Protein AF-A0A1D6QJU4-F1 (afdb_monomer_lite)

Organism: Zea mays (NCBI:txid4577)

InterPro domains:
  IPR016574 Nicalin [PTHR31826] (1-221)

Foldseek 3Di:
DEFQDDCPPPVNVLLQVLLCVLCVVVVHDDDYDYDHDDLPDPDDLFPQVVCVNVVHGDDDDDPDPDRDDDCHVPQDPPPALVVDDLVVVLSVCQSVVQSVCCVVVVCPPPPDRPQDCPDPNHDDSVVSVVVSVVVRVQRDDPLRDDPPDVVVVVVQVVVVVVDPDRDDDDDDPPPPDDDDNPPDDDDDDDDPDDVVVVVVVCVVVVVVVVVVVVVVVVVVVVVVVD

Sequence (226 aa):
MHVSKPPENPYIKQIFEEFSDVSKEMGVSVGIKHKKINVSNPRVAWEHEQFSRFRVTALTLSEMSTPPEFLESTGGLHDTRESTDVESVIRTVRLVSESLARHIYGLRGRNIDVFAENSSLAINPRYVRSWLDLLSRTPRVAPFLQKNDPFIAALKKELSEHTSDVHVQSDALEGMFTFYDTTKATLNVYQVASVTFDLLFLLVLGSYLIVLFCFLVISTRVWTIS

Structure (mmCIF, N/CA/C/O backbone):
data_AF-A0A1D6QJU4-F1
#
_entry.id   AF-A0A1D6QJU4-F1
#
loop_
_atom_site.group_PDB
_atom_site.id
_atom_site.type_symbol
_atom_site.label_atom_id
_atom_site.label_alt_id
_atom_site.label_comp_id
_atom_site.label_asym_id
_atom_site.label_entity_id
_atom_site.label_seq_id
_atom_site.pdbx_PDB_ins_code
_atom_site.Cartn_x
_atom_site.Cartn_y
_atom_site.Cartn_z
_atom_site.occupancy
_atom_site.B_iso_or_equiv
_atom_site.auth_seq_id
_atom_site.auth_comp_id
_atom_site.auth_asym_id
_atom_site.auth_atom_id
_atom_site.pdbx_PDB_model_num
ATOM 1 N N . MET A 1 1 ? -0.474 3.036 15.285 1.00 90.62 1 MET A N 1
ATOM 2 C CA . MET A 1 1 ? -1.470 4.040 14.848 1.00 90.62 1 MET A CA 1
ATOM 3 C C . MET A 1 1 ? -0.887 5.429 15.017 1.00 90.62 1 MET A C 1
ATOM 5 O O . MET A 1 1 ? -0.365 5.732 16.085 1.00 90.62 1 MET A O 1
ATOM 9 N N . HIS A 1 2 ? -0.967 6.256 13.981 1.00 91.88 2 HIS A N 1
ATOM 10 C CA . HIS A 1 2 ? -0.486 7.637 13.972 1.00 91.88 2 HIS A CA 1
ATOM 11 C C . HIS A 1 2 ? -1.668 8.599 13.982 1.00 91.88 2 HIS A C 1
ATOM 13 O O . HIS A 1 2 ? -2.627 8.401 13.234 1.00 91.88 2 HIS A O 1
ATOM 19 N N . VAL A 1 3 ? -1.603 9.615 14.844 1.00 92.06 3 VAL A N 1
ATOM 20 C CA . VAL A 1 3 ? -2.660 10.620 15.001 1.00 92.06 3 VAL A CA 1
ATOM 21 C C . VAL A 1 3 ? -2.088 12.032 15.089 1.00 92.06 3 VAL A C 1
ATOM 23 O O . VAL A 1 3 ? -1.062 12.273 15.729 1.00 92.06 3 VAL A O 1
ATOM 26 N N . SER A 1 4 ? -2.795 12.978 14.468 1.00 87.94 4 SER A N 1
ATOM 27 C CA . SER A 1 4 ? -2.440 14.404 14.481 1.00 87.94 4 SER A CA 1
ATOM 28 C C . SER A 1 4 ? -3.111 15.190 15.607 1.00 87.94 4 SER A C 1
ATOM 30 O O . SER A 1 4 ? -2.556 16.164 16.112 1.00 87.94 4 SER A O 1
ATOM 32 N N . LYS A 1 5 ? -4.338 14.797 15.970 1.00 85.25 5 LYS A N 1
ATOM 33 C CA . LYS A 1 5 ? -5.083 15.370 17.096 1.00 85.25 5 LYS A CA 1
ATOM 34 C C . LYS A 1 5 ? -4.679 14.660 18.391 1.00 85.25 5 LYS A C 1
ATOM 36 O O . LYS A 1 5 ? -4.308 13.485 18.332 1.00 85.25 5 LYS A O 1
ATOM 41 N N . PRO A 1 6 ? -4.778 15.338 19.548 1.00 82.88 6 PRO A N 1
ATOM 42 C CA . PRO A 1 6 ? -4.434 14.726 20.820 1.00 82.88 6 PRO A CA 1
ATOM 43 C C . PRO A 1 6 ? -5.250 13.443 21.048 1.00 82.88 6 PRO A C 1
ATOM 45 O O . PRO A 1 6 ? -6.440 13.400 20.710 1.00 82.88 6 PRO A O 1
ATOM 48 N N . PRO A 1 7 ? -4.634 12.410 21.648 1.00 74.38 7 PRO A N 1
ATOM 49 C CA . PRO A 1 7 ? -5.278 11.121 21.905 1.00 74.38 7 PRO A CA 1
ATOM 50 C C . PRO A 1 7 ? -6.410 11.206 22.943 1.00 74.38 7 PRO A C 1
ATOM 52 O O . PRO A 1 7 ? -7.121 10.232 23.157 1.00 74.38 7 PRO A O 1
ATOM 55 N N . GLU A 1 8 ? -6.607 12.371 23.566 1.00 78.38 8 GLU A N 1
ATOM 56 C CA . GLU A 1 8 ? -7.731 12.674 24.459 1.00 78.38 8 GLU A CA 1
ATOM 57 C C . GLU A 1 8 ? -9.074 12.772 23.727 1.00 78.38 8 GLU A C 1
ATOM 59 O O . GLU A 1 8 ? -10.128 12.751 24.360 1.00 78.38 8 GLU A O 1
ATOM 64 N N . ASN A 1 9 ? -9.059 12.872 22.393 1.00 86.88 9 ASN A N 1
ATOM 65 C CA . ASN A 1 9 ? -10.288 12.863 21.620 1.00 86.88 9 ASN A CA 1
ATOM 66 C C . ASN A 1 9 ? -11.045 11.534 21.849 1.00 86.88 9 ASN A C 1
ATOM 68 O O . ASN A 1 9 ? -10.469 10.469 21.603 1.00 86.88 9 ASN A O 1
ATOM 72 N N . PRO A 1 10 ? -12.329 11.575 22.258 1.00 87.88 10 PRO A N 1
ATOM 73 C CA . PRO A 1 10 ? -13.081 10.376 22.623 1.00 87.88 10 PRO A CA 1
ATOM 74 C C . PRO A 1 10 ? -13.169 9.361 21.478 1.00 87.88 10 PRO A C 1
ATOM 76 O O . PRO A 1 10 ? -13.055 8.165 21.724 1.00 87.88 10 PRO A O 1
ATOM 79 N N . TYR A 1 11 ? -13.278 9.826 20.229 1.00 86.88 11 TYR A N 1
ATOM 80 C CA . TYR A 1 11 ? -13.356 8.951 19.057 1.00 86.88 11 TYR A CA 1
ATOM 81 C C . TYR A 1 11 ? -12.041 8.204 18.806 1.00 86.88 11 TYR A C 1
ATOM 83 O O . TYR A 1 11 ? -12.044 7.008 18.536 1.00 86.88 11 TYR A O 1
ATOM 91 N N . ILE A 1 12 ? -10.901 8.893 18.936 1.00 89.00 12 ILE A N 1
ATOM 92 C CA . ILE A 1 12 ? -9.577 8.274 18.763 1.00 89.00 12 ILE A CA 1
ATOM 93 C C . ILE A 1 12 ? -9.331 7.261 19.876 1.00 89.00 12 ILE A C 1
ATOM 95 O O . ILE A 1 12 ? -8.855 6.159 19.612 1.00 89.00 12 ILE A O 1
ATOM 99 N N . LYS A 1 13 ? -9.666 7.637 21.113 1.00 90.06 13 LYS A N 1
ATOM 100 C CA . LYS A 1 13 ? -9.513 6.773 22.278 1.00 90.06 13 LYS A CA 1
ATOM 101 C C . LYS A 1 13 ? -10.347 5.503 22.140 1.00 90.06 13 LYS A C 1
ATOM 103 O O . LYS A 1 13 ? -9.817 4.424 22.368 1.00 90.06 13 LYS A O 1
ATOM 108 N N . GLN A 1 14 ? -11.602 5.629 21.709 1.00 89.00 14 GLN A N 1
ATOM 109 C CA . GLN A 1 14 ? -12.476 4.482 21.484 1.00 89.00 14 GLN A CA 1
ATOM 110 C C . GLN A 1 14 ? -11.880 3.506 20.462 1.00 89.00 14 GLN A C 1
ATOM 112 O O . GLN A 1 14 ? -11.722 2.330 20.775 1.00 89.00 14 GLN A O 1
ATOM 117 N N . ILE A 1 15 ? -11.498 3.998 19.278 1.00 90.25 15 ILE A N 1
ATOM 118 C CA . ILE A 1 15 ? -10.925 3.142 18.229 1.00 90.25 15 ILE A CA 1
ATOM 119 C C . ILE A 1 15 ? -9.619 2.507 18.723 1.00 90.25 15 ILE A C 1
ATOM 121 O O . ILE A 1 15 ? -9.392 1.318 18.530 1.00 90.25 15 ILE A O 1
ATOM 125 N N . PHE A 1 16 ? -8.752 3.270 19.392 1.00 91.12 16 PHE A N 1
ATOM 126 C CA . PHE A 1 16 ? -7.488 2.740 19.900 1.00 91.12 16 PHE A CA 1
ATOM 127 C C . PHE A 1 16 ? -7.683 1.642 20.954 1.00 91.12 16 PHE A C 1
ATOM 129 O O . PHE A 1 16 ? -6.976 0.639 20.914 1.00 91.12 16 PHE A O 1
ATOM 136 N N . GLU A 1 17 ? -8.626 1.814 21.881 1.00 89.69 17 GLU A N 1
ATOM 137 C CA . GLU A 1 17 ? -8.950 0.805 22.895 1.00 89.69 17 GLU A CA 1
ATOM 138 C C . GLU A 1 17 ? -9.436 -0.494 22.242 1.00 89.69 17 GLU A C 1
ATOM 140 O O . GLU A 1 17 ? -8.910 -1.560 22.545 1.00 89.69 17 GLU A O 1
ATOM 145 N N . GLU A 1 18 ? -10.354 -0.402 21.279 1.00 88.81 18 GLU A N 1
ATOM 146 C CA . GLU A 1 18 ? -10.883 -1.567 20.560 1.00 88.81 18 GLU A CA 1
ATOM 147 C C . GLU A 1 18 ? -9.793 -2.295 19.758 1.00 88.81 18 GLU A C 1
ATOM 149 O O . GLU A 1 18 ? -9.691 -3.520 19.818 1.00 88.81 18 GLU A O 1
ATOM 154 N N . PHE A 1 19 ? -8.922 -1.552 19.068 1.00 91.31 19 PHE A N 1
ATOM 155 C CA . PHE A 1 19 ? -7.759 -2.130 18.391 1.00 91.31 19 PHE A CA 1
ATOM 156 C C . PHE A 1 19 ? -6.780 -2.773 19.380 1.00 91.31 19 PHE A C 1
ATOM 158 O O . PHE A 1 19 ? -6.231 -3.831 19.086 1.00 91.31 19 PHE A O 1
ATOM 165 N N . SER A 1 20 ? -6.549 -2.150 20.539 1.00 91.38 20 SER A N 1
ATOM 166 C CA . SER A 1 20 ? -5.636 -2.661 21.566 1.00 91.38 20 SER A CA 1
ATOM 167 C C . SER A 1 20 ? -6.151 -3.943 22.215 1.00 91.38 20 SER A C 1
ATOM 169 O O . SER A 1 20 ? -5.353 -4.820 22.538 1.00 91.38 20 SER A O 1
ATOM 171 N N . ASP A 1 21 ? -7.461 -4.075 22.404 1.00 89.88 21 ASP A N 1
ATOM 172 C CA . ASP A 1 21 ? -8.054 -5.274 22.992 1.00 89.88 21 ASP A CA 1
ATOM 173 C C . ASP A 1 21 ? -7.939 -6.468 22.035 1.00 89.88 21 ASP A C 1
ATOM 175 O O . ASP A 1 21 ? -7.392 -7.503 22.420 1.00 89.88 21 ASP A O 1
ATOM 179 N N . VAL A 1 22 ? -8.300 -6.287 20.756 1.00 90.12 22 VAL A N 1
ATOM 180 C CA . VAL A 1 22 ? -8.092 -7.314 19.714 1.00 90.12 22 VAL A CA 1
ATOM 181 C C . VAL A 1 22 ? -6.608 -7.652 19.576 1.00 90.12 22 VAL A C 1
ATOM 183 O O . VAL A 1 22 ? -6.228 -8.817 19.456 1.00 90.12 22 VAL A O 1
ATOM 186 N N . SER A 1 23 ? -5.730 -6.645 19.615 1.00 90.62 23 SER A N 1
ATOM 187 C CA . SER A 1 23 ? -4.300 -6.890 19.461 1.00 90.62 23 SER A CA 1
ATOM 188 C C . SER A 1 23 ? -3.745 -7.732 20.610 1.00 90.62 23 SER A C 1
ATOM 190 O O . SER A 1 23 ? -2.959 -8.641 20.355 1.00 90.62 23 SER A O 1
ATOM 192 N N . LYS A 1 24 ? -4.173 -7.493 21.857 1.00 90.69 24 LYS A N 1
ATOM 193 C CA . LYS A 1 24 ? -3.768 -8.302 23.021 1.00 90.69 24 LYS A CA 1
ATOM 194 C C . LYS A 1 24 ? -4.207 -9.755 22.882 1.00 90.69 24 LYS A C 1
ATOM 196 O O . LYS A 1 24 ? -3.393 -10.640 23.129 1.00 90.69 24 LYS A O 1
ATOM 201 N N . GLU A 1 25 ? -5.444 -9.999 22.456 1.00 87.75 25 GLU A N 1
ATOM 202 C CA . GLU A 1 25 ? -5.965 -11.353 22.216 1.00 87.75 25 GLU A CA 1
ATOM 203 C C . GLU A 1 25 ? -5.159 -12.085 21.135 1.00 87.75 25 GLU A C 1
ATOM 205 O O . GLU A 1 25 ? -4.823 -13.258 21.279 1.00 87.75 25 GLU A O 1
ATOM 210 N N . MET A 1 26 ? -4.763 -11.368 20.082 1.00 87.81 26 MET A N 1
ATOM 211 C CA . MET A 1 26 ? -3.942 -11.902 18.995 1.00 87.81 26 MET A CA 1
ATOM 212 C C . MET A 1 26 ? -2.434 -11.934 19.300 1.00 87.81 26 MET A C 1
ATOM 214 O O . MET A 1 26 ? -1.649 -12.339 18.435 1.00 87.81 26 MET A O 1
ATOM 218 N N . GLY A 1 27 ? -1.990 -11.463 20.470 1.00 87.69 27 GLY A N 1
ATOM 219 C CA . GLY A 1 27 ? -0.570 -11.354 20.823 1.00 87.69 27 GLY A CA 1
ATOM 220 C C . GLY A 1 27 ? 0.226 -10.371 19.949 1.00 87.69 27 GLY A C 1
ATOM 221 O O . GLY A 1 27 ? 1.398 -10.610 19.658 1.00 87.69 27 GLY A O 1
ATOM 222 N N . VAL A 1 28 ? -0.410 -9.298 19.473 1.00 87.19 28 VAL A N 1
ATOM 223 C CA . VAL A 1 28 ? 0.194 -8.191 18.711 1.00 87.19 28 VAL A CA 1
ATOM 224 C C . VAL A 1 28 ? 0.197 -6.925 19.568 1.00 87.19 28 VAL A C 1
ATOM 226 O O . VAL A 1 28 ? -0.794 -6.587 20.217 1.00 87.19 28 VAL A O 1
ATOM 229 N N . SER A 1 29 ? 1.297 -6.174 19.556 1.00 86.38 29 SER A N 1
ATOM 230 C CA . SER A 1 29 ? 1.360 -4.865 20.204 1.00 86.38 29 SER A CA 1
ATOM 231 C C . SER A 1 29 ? 0.924 -3.761 19.238 1.00 86.38 29 SER A C 1
ATOM 233 O O . SER A 1 29 ? 1.531 -3.542 18.192 1.00 86.38 29 SER A O 1
ATOM 235 N N . VAL A 1 30 ? -0.131 -3.027 19.597 1.00 87.81 30 VAL A N 1
ATOM 236 C CA . VAL A 1 30 ? -0.559 -1.824 18.870 1.00 87.81 30 VAL A CA 1
ATOM 237 C C . VAL A 1 30 ? -0.305 -0.603 19.746 1.00 87.81 30 VAL A C 1
ATOM 239 O O . VAL A 1 30 ? -0.852 -0.474 20.838 1.00 87.81 30 VAL A O 1
ATOM 242 N N . GLY A 1 31 ? 0.551 0.299 19.263 1.00 88.88 31 GLY A N 1
ATOM 243 C CA . GLY A 1 31 ? 0.858 1.568 19.920 1.00 88.88 31 GLY A CA 1
ATOM 244 C C . GLY A 1 31 ? 0.191 2.759 19.236 1.00 88.88 31 GLY A C 1
ATOM 245 O O . GLY A 1 31 ? -0.048 2.748 18.022 1.00 88.88 31 GLY A O 1
ATOM 246 N N . ILE A 1 32 ? -0.056 3.816 20.009 1.00 90.25 32 ILE A N 1
ATOM 247 C CA . ILE A 1 32 ? -0.484 5.119 19.499 1.00 90.25 32 ILE A CA 1
ATOM 248 C C . ILE A 1 32 ? 0.686 6.102 19.527 1.00 90.25 32 ILE A C 1
ATOM 250 O O . ILE A 1 32 ? 1.353 6.274 20.546 1.00 90.25 32 ILE A O 1
ATOM 254 N N . LYS A 1 33 ? 0.946 6.746 18.390 1.00 90.56 33 LYS A N 1
ATOM 255 C CA . LYS A 1 33 ? 1.928 7.819 18.254 1.00 90.56 33 LYS A CA 1
ATOM 256 C C . LYS A 1 33 ? 1.207 9.095 17.861 1.00 90.56 33 LYS A C 1
ATOM 258 O O . LYS A 1 33 ? 0.551 9.161 16.824 1.00 90.56 33 LYS A O 1
ATOM 263 N N . HIS A 1 34 ? 1.330 10.105 18.711 1.00 89.31 34 HIS A N 1
ATOM 264 C CA . HIS A 1 34 ? 0.794 11.431 18.453 1.00 89.31 34 HIS A CA 1
ATOM 265 C C . HIS A 1 34 ? 1.900 12.344 17.927 1.00 89.31 34 HIS A C 1
ATOM 267 O O . HIS A 1 34 ? 2.956 12.470 18.549 1.00 89.31 34 HIS A O 1
ATOM 273 N N . LYS A 1 35 ? 1.640 13.007 16.799 1.00 86.88 35 LYS A N 1
ATOM 274 C CA . LYS A 1 35 ? 2.534 14.010 16.223 1.00 86.88 35 LYS A CA 1
ATOM 275 C C . LYS A 1 35 ? 1.722 15.219 15.786 1.00 86.88 35 LYS A C 1
ATOM 277 O O . LYS A 1 35 ? 0.854 15.113 14.929 1.00 86.88 35 LYS A O 1
ATOM 282 N N . LYS A 1 36 ? 2.053 16.393 16.323 1.00 85.25 36 LYS A N 1
ATOM 283 C CA . LYS A 1 36 ? 1.446 17.648 15.874 1.00 85.25 36 LYS A CA 1
ATOM 284 C C . LYS A 1 36 ? 1.881 17.949 14.437 1.00 85.25 36 LYS A C 1
ATOM 286 O O . LYS A 1 36 ? 3.077 17.965 14.143 1.00 85.25 36 LYS A O 1
ATOM 291 N N . ILE A 1 37 ? 0.915 18.216 13.562 1.00 85.00 37 ILE A N 1
ATOM 292 C CA . ILE A 1 37 ? 1.190 18.566 12.165 1.00 85.00 37 ILE A CA 1
ATOM 293 C C . ILE A 1 37 ? 1.672 20.005 12.030 1.00 85.00 37 ILE A C 1
ATOM 295 O O . ILE A 1 37 ? 1.205 20.907 12.731 1.00 85.00 37 ILE A O 1
ATOM 299 N N . ASN A 1 38 ? 2.581 20.222 11.083 1.00 84.62 38 ASN A N 1
ATOM 300 C CA . ASN A 1 38 ? 2.944 21.557 10.641 1.00 84.62 38 ASN A CA 1
ATOM 301 C C . ASN A 1 38 ? 2.125 21.917 9.396 1.00 84.62 38 ASN A C 1
ATOM 303 O O . ASN A 1 38 ? 2.410 21.430 8.305 1.00 84.62 38 ASN A O 1
ATOM 307 N N . VAL A 1 39 ? 1.112 22.768 9.564 1.00 80.94 39 VAL A N 1
ATOM 308 C CA . VAL A 1 39 ? 0.186 23.154 8.485 1.00 80.94 39 VAL A CA 1
ATOM 309 C C . VAL A 1 39 ? 0.888 23.953 7.380 1.00 80.94 39 VAL A C 1
ATOM 311 O O . VAL A 1 39 ? 0.441 23.915 6.240 1.00 80.94 39 VAL A O 1
ATOM 314 N N . SER A 1 40 ? 1.994 24.642 7.685 1.00 82.00 40 SER A N 1
ATOM 315 C CA . SER A 1 40 ? 2.735 25.418 6.683 1.00 82.00 40 SER A CA 1
ATOM 316 C C . SER A 1 40 ? 3.618 24.565 5.776 1.00 82.00 40 SER A C 1
ATOM 318 O O . SER A 1 40 ? 4.009 25.025 4.707 1.00 82.00 40 SER A O 1
ATOM 320 N N . ASN A 1 41 ? 3.942 23.332 6.177 1.00 82.25 41 ASN A N 1
ATOM 321 C CA . ASN A 1 41 ? 4.701 22.431 5.325 1.00 82.25 41 ASN A CA 1
ATOM 322 C C . ASN A 1 41 ? 3.754 21.847 4.269 1.00 82.25 41 ASN A C 1
ATOM 324 O O . ASN A 1 41 ? 2.802 21.180 4.669 1.00 82.25 41 ASN A O 1
ATOM 328 N N . PRO A 1 42 ? 3.987 22.049 2.958 1.00 80.19 42 PRO A N 1
ATOM 329 C CA . PRO A 1 42 ? 3.137 21.481 1.915 1.00 80.19 42 PRO A CA 1
ATOM 330 C C . PRO A 1 42 ? 3.183 19.950 1.896 1.00 80.19 42 PRO A C 1
ATOM 332 O O . PRO A 1 42 ? 2.164 19.315 1.611 1.00 80.19 42 PRO A O 1
ATOM 335 N N . ARG A 1 43 ? 4.315 19.347 2.280 1.00 82.00 43 ARG A N 1
ATOM 336 C CA . ARG A 1 43 ? 4.494 17.896 2.292 1.00 82.00 43 ARG A CA 1
ATOM 337 C C . ARG A 1 43 ? 3.618 17.238 3.351 1.00 82.00 43 ARG A C 1
ATOM 339 O O . ARG A 1 43 ? 3.627 17.636 4.514 1.00 82.00 43 ARG A O 1
ATOM 346 N N . VAL A 1 44 ? 2.936 16.179 2.933 1.00 82.81 44 VAL A N 1
ATOM 347 C CA . VAL A 1 44 ? 2.217 15.266 3.813 1.00 82.81 44 VAL A CA 1
ATOM 348 C C . VAL A 1 44 ? 2.957 13.942 3.862 1.00 82.81 44 VAL A C 1
ATOM 350 O O . VAL A 1 44 ? 3.204 13.341 2.821 1.00 82.81 44 VAL A O 1
ATOM 353 N N . ALA A 1 45 ? 3.358 13.526 5.063 1.00 83.56 45 ALA A N 1
ATOM 354 C CA . ALA A 1 45 ? 4.053 12.254 5.257 1.00 83.56 45 ALA A CA 1
ATOM 355 C C . ALA A 1 45 ? 3.092 11.114 5.612 1.00 83.56 45 ALA A C 1
ATOM 357 O O . ALA A 1 45 ? 3.384 9.961 5.319 1.00 83.56 45 ALA A O 1
ATOM 358 N N . TRP A 1 46 ? 1.954 11.442 6.228 1.00 88.94 46 TRP A N 1
ATOM 359 C CA . TRP A 1 46 ? 0.895 10.490 6.546 1.00 88.94 46 TRP A CA 1
ATOM 360 C C . TRP A 1 46 ? -0.449 10.983 6.028 1.00 88.94 46 TRP A C 1
ATOM 362 O O . TRP A 1 46 ? -0.806 12.142 6.208 1.00 88.94 46 TRP A O 1
ATOM 372 N N . GLU A 1 47 ? -1.251 10.089 5.475 1.00 87.81 47 GLU A N 1
ATOM 373 C CA . GLU A 1 47 ? -2.520 10.392 4.808 1.00 87.81 47 GLU A CA 1
ATOM 374 C C . GLU A 1 47 ? -3.500 11.127 5.737 1.00 87.81 47 GLU A C 1
ATOM 376 O O . GLU A 1 47 ? -4.171 12.076 5.328 1.00 87.81 47 GLU A O 1
ATOM 381 N N . HIS A 1 48 ? -3.531 10.764 7.026 1.00 90.25 48 HIS A N 1
ATOM 382 C CA . HIS A 1 48 ? -4.376 11.426 8.023 1.00 90.25 48 HIS A CA 1
ATOM 383 C C . HIS A 1 48 ? -4.037 12.913 8.257 1.00 90.25 48 HIS A C 1
ATOM 385 O O . HIS A 1 48 ? -4.877 13.661 8.773 1.00 90.25 48 HIS A O 1
ATOM 391 N N . GLU A 1 49 ? -2.834 13.373 7.889 1.00 89.50 49 GLU A N 1
ATOM 392 C CA . GLU A 1 49 ? -2.445 14.783 8.013 1.00 89.50 49 GLU A CA 1
ATOM 393 C C . GLU A 1 49 ? -3.246 15.660 7.036 1.00 89.50 49 GLU A C 1
ATOM 395 O O . GLU A 1 49 ? -3.614 16.776 7.411 1.00 89.50 49 GLU A O 1
ATOM 400 N N . GLN A 1 50 ? -3.606 15.157 5.840 1.00 88.38 50 GLN A N 1
ATOM 401 C CA . GLN A 1 50 ? -4.461 15.898 4.897 1.00 88.38 50 GLN A CA 1
ATOM 402 C C . GLN A 1 50 ? -5.825 16.198 5.517 1.00 88.38 50 GLN A C 1
ATOM 404 O O . GLN A 1 50 ? -6.254 17.349 5.577 1.00 88.38 50 GLN A O 1
ATOM 409 N N . PHE A 1 51 ? -6.479 15.176 6.066 1.00 89.19 51 PHE A N 1
ATOM 410 C CA . PHE A 1 51 ? -7.766 15.328 6.744 1.00 89.19 51 PHE A CA 1
ATOM 411 C C . PHE A 1 51 ? -7.671 16.268 7.950 1.00 89.19 51 PHE A C 1
ATOM 413 O O . PHE A 1 51 ? -8.560 17.087 8.194 1.00 89.19 51 PHE A O 1
ATOM 420 N N . SER A 1 52 ? -6.549 16.222 8.665 1.00 88.19 52 SER A N 1
ATOM 421 C CA . SER A 1 52 ? -6.307 17.090 9.816 1.00 88.19 52 SER A CA 1
ATOM 422 C C . SER A 1 52 ? -6.173 18.571 9.431 1.00 88.19 52 SER A C 1
ATOM 424 O O . SER A 1 52 ? -6.613 19.426 10.205 1.00 88.19 52 SER A O 1
ATOM 426 N N . ARG A 1 53 ? -5.664 18.901 8.231 1.00 87.88 53 ARG A N 1
ATOM 427 C CA . ARG A 1 53 ? -5.673 20.281 7.691 1.00 87.88 53 ARG A CA 1
ATOM 428 C C . ARG A 1 53 ? -7.096 20.806 7.493 1.00 87.88 53 ARG A C 1
ATOM 430 O O . ARG A 1 53 ? -7.373 21.958 7.821 1.00 87.88 53 ARG A O 1
ATOM 437 N N . PHE A 1 54 ? -8.016 19.940 7.073 1.00 87.88 54 PHE A N 1
ATOM 438 C CA . PHE A 1 54 ? -9.451 20.236 6.966 1.00 87.88 54 PHE A CA 1
ATOM 439 C C . PHE A 1 54 ? -10.208 20.105 8.297 1.00 87.88 54 PHE A C 1
ATOM 441 O O . PHE A 1 54 ? -11.435 20.087 8.322 1.00 87.88 54 PHE A O 1
ATOM 448 N N . ARG A 1 55 ? -9.490 20.028 9.428 1.00 87.19 55 ARG A N 1
ATOM 449 C CA . ARG A 1 55 ? -10.043 19.865 10.786 1.00 87.19 55 ARG A CA 1
ATOM 450 C C . ARG A 1 55 ? -10.850 18.575 10.985 1.00 87.19 55 ARG A C 1
ATOM 452 O O . ARG A 1 55 ? -11.492 18.421 12.027 1.00 87.19 55 ARG A O 1
ATOM 459 N N . VAL A 1 56 ? -10.746 17.612 10.075 1.00 90.19 56 VAL A N 1
ATOM 460 C CA . VAL A 1 56 ? -11.345 16.280 10.203 1.00 90.19 56 VAL A CA 1
ATOM 461 C C . VAL A 1 56 ? -10.494 15.437 11.156 1.00 90.19 56 VAL A C 1
ATOM 463 O O . VAL A 1 56 ? -9.272 15.565 11.216 1.00 90.19 56 VAL A O 1
ATOM 466 N N . THR A 1 57 ? -11.140 14.628 11.995 1.00 89.50 57 THR A N 1
ATOM 467 C CA . THR A 1 57 ? -10.437 13.685 12.875 1.00 89.50 57 THR A CA 1
ATOM 468 C C . THR A 1 57 ? -10.098 12.440 12.068 1.00 89.50 57 THR A C 1
ATOM 470 O O . THR A 1 57 ? -11.002 11.781 11.569 1.00 89.50 57 THR A O 1
ATOM 473 N N . ALA A 1 58 ? -8.812 12.130 11.938 1.00 90.75 58 ALA A N 1
ATOM 474 C CA . ALA A 1 58 ? -8.331 10.997 11.158 1.00 90.75 58 ALA A CA 1
ATOM 475 C C . ALA A 1 58 ? -7.149 10.314 11.856 1.00 90.75 58 ALA A C 1
ATOM 477 O O . ALA A 1 58 ? -6.486 10.904 12.716 1.00 90.75 58 ALA A O 1
ATOM 478 N N . LEU A 1 59 ? -6.894 9.071 11.458 1.00 92.44 59 LEU A N 1
ATOM 479 C CA . LEU A 1 59 ? -5.798 8.236 11.936 1.00 92.44 59 LEU A CA 1
ATOM 480 C C . LEU A 1 59 ? -5.191 7.470 10.758 1.00 92.44 59 LEU A C 1
ATOM 482 O O . LEU A 1 59 ? -5.908 7.128 9.821 1.00 92.44 59 LEU A O 1
ATOM 486 N N . THR A 1 60 ? -3.893 7.174 10.824 1.00 92.69 60 THR A N 1
ATOM 487 C CA . THR A 1 60 ? -3.235 6.238 9.898 1.00 92.69 60 THR A CA 1
ATOM 488 C C . THR A 1 60 ? -2.789 5.000 10.672 1.00 92.69 60 THR A C 1
ATOM 490 O O . THR A 1 60 ? -2.130 5.103 11.714 1.00 92.69 60 THR A O 1
ATOM 493 N N . LEU A 1 61 ? -3.114 3.812 10.164 1.00 92.38 61 LEU A N 1
ATOM 494 C CA . LEU A 1 61 ? -2.520 2.563 10.631 1.00 92.38 61 LEU A CA 1
ATOM 495 C C . LEU A 1 61 ? -1.284 2.263 9.780 1.00 92.38 61 LEU A C 1
ATOM 497 O O . LEU A 1 61 ? -1.371 2.206 8.561 1.00 92.38 61 LEU A O 1
ATOM 501 N N . SER A 1 62 ? -0.132 2.107 10.423 1.00 91.69 62 SER A N 1
ATOM 502 C CA . SER A 1 62 ? 1.122 1.779 9.749 1.00 91.69 62 SER A CA 1
ATOM 503 C C . SER A 1 62 ? 2.026 0.995 10.691 1.00 91.69 62 SER A C 1
ATOM 505 O O . SER A 1 62 ? 1.972 1.195 11.910 1.00 91.69 62 SER A O 1
ATOM 507 N N . GLU A 1 63 ? 2.848 0.129 10.106 1.00 88.75 63 GLU A N 1
ATOM 508 C CA . GLU A 1 63 ? 3.949 -0.574 10.765 1.00 88.75 63 GLU A CA 1
ATOM 509 C C . GLU A 1 63 ? 5.131 0.366 11.050 1.00 88.75 63 GLU A C 1
ATOM 511 O O . GLU A 1 63 ? 5.812 0.241 12.069 1.00 88.75 63 GLU A O 1
ATOM 516 N N . MET A 1 64 ? 5.348 1.363 10.187 1.00 88.25 64 MET A N 1
ATOM 517 C CA . MET A 1 64 ? 6.488 2.262 10.303 1.00 88.25 64 MET A CA 1
ATOM 518 C C . MET A 1 64 ? 6.366 3.150 11.539 1.00 88.25 64 MET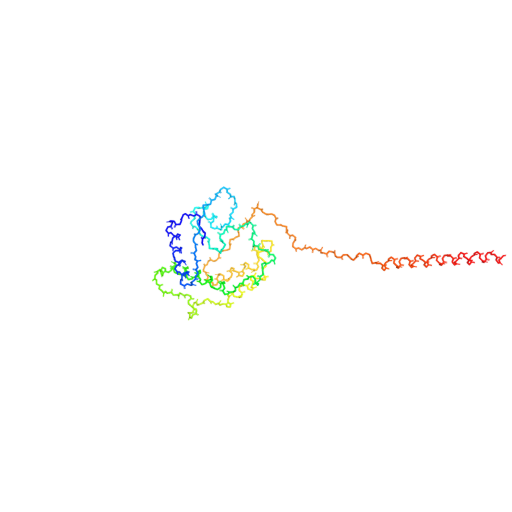 A C 1
ATOM 520 O O . MET A 1 64 ? 5.339 3.775 11.826 1.00 88.25 64 MET A O 1
ATOM 524 N N . SER A 1 65 ? 7.466 3.217 12.284 1.00 86.31 65 SER A N 1
ATOM 525 C CA . SER A 1 65 ? 7.519 3.932 13.552 1.00 86.31 65 SER A CA 1
ATOM 526 C C . SER A 1 65 ? 7.674 5.449 13.358 1.00 86.31 65 SER A C 1
ATOM 528 O O . SER A 1 65 ? 7.204 6.225 14.196 1.00 86.31 65 SER A O 1
ATOM 530 N N . THR A 1 66 ? 8.314 5.854 12.266 1.00 87.56 66 THR A N 1
ATOM 531 C CA . THR A 1 66 ? 8.600 7.232 11.865 1.00 87.56 66 THR A CA 1
ATOM 532 C C . THR A 1 66 ? 7.965 7.513 10.506 1.00 87.56 66 THR A C 1
ATOM 534 O O . THR A 1 66 ? 7.754 6.575 9.741 1.00 87.56 66 THR A O 1
ATOM 537 N N . PRO A 1 67 ? 7.626 8.779 10.205 1.00 86.12 67 PRO A N 1
ATOM 538 C CA . PRO A 1 67 ? 7.170 9.147 8.869 1.00 86.12 67 PRO A CA 1
ATOM 539 C C . PRO A 1 67 ? 8.251 8.803 7.833 1.00 86.12 67 PRO A C 1
ATOM 541 O O . PRO A 1 67 ? 9.396 9.208 8.054 1.00 86.12 67 PRO A O 1
ATOM 544 N N . PRO A 1 68 ? 7.908 8.111 6.734 1.00 84.94 68 PRO A N 1
ATOM 545 C CA . PRO A 1 68 ? 8.863 7.825 5.673 1.00 84.94 68 PRO A CA 1
ATOM 546 C C . PRO A 1 68 ? 9.324 9.107 4.966 1.00 84.94 68 PRO A C 1
ATOM 548 O O . PRO A 1 68 ? 8.601 10.116 4.874 1.00 84.94 68 PRO A O 1
ATOM 551 N N . GLU A 1 69 ? 10.547 9.073 4.446 1.00 82.94 69 GLU A N 1
ATOM 552 C CA . GLU A 1 69 ? 11.048 10.026 3.476 1.00 82.94 69 GLU A CA 1
ATOM 553 C C . GLU A 1 69 ? 10.222 9.961 2.168 1.00 82.94 69 GLU A C 1
ATOM 555 O O . GLU A 1 69 ? 9.414 9.059 1.949 1.00 82.94 69 GLU A O 1
ATOM 560 N N . PHE A 1 70 ? 10.310 10.991 1.323 1.00 76.88 70 PHE A N 1
ATOM 561 C CA . PHE A 1 70 ? 9.467 11.085 0.140 1.00 76.88 70 PHE A CA 1
ATOM 562 C C . PHE A 1 70 ? 9.836 9.965 -0.840 1.00 76.88 70 PHE A C 1
ATOM 564 O O . PHE A 1 70 ? 10.977 9.901 -1.286 1.00 76.88 70 PHE A O 1
ATOM 571 N N . LEU A 1 71 ? 8.866 9.103 -1.157 1.00 74.00 71 LEU A N 1
ATOM 572 C CA . LEU A 1 71 ? 9.046 7.858 -1.915 1.00 74.00 71 LEU A CA 1
ATOM 573 C C . LEU A 1 71 ? 10.005 6.838 -1.272 1.00 74.00 71 LEU A C 1
ATOM 575 O O . LEU A 1 71 ? 10.473 5.916 -1.945 1.00 74.00 71 LEU A O 1
ATOM 579 N N . GLU A 1 72 ? 10.286 6.965 0.028 1.00 74.62 72 GLU A N 1
ATOM 580 C CA . GLU A 1 72 ? 11.074 5.971 0.754 1.00 74.62 72 GLU A CA 1
ATOM 581 C C . GLU A 1 72 ? 10.341 4.627 0.724 1.00 74.62 72 GLU A C 1
ATOM 583 O O . GLU A 1 72 ? 9.192 4.516 1.146 1.00 74.62 72 GLU A O 1
ATOM 588 N N . SER A 1 73 ? 11.015 3.601 0.203 1.00 71.50 73 SER A N 1
ATOM 589 C CA . SER A 1 73 ? 10.490 2.234 0.083 1.00 71.50 73 SER A CA 1
ATOM 590 C C . SER A 1 73 ? 9.252 2.064 -0.815 1.00 71.50 73 SER A C 1
ATOM 592 O O . SER A 1 73 ? 8.637 1.001 -0.798 1.00 71.50 73 SER A O 1
ATOM 594 N N . THR A 1 74 ? 8.888 3.051 -1.643 1.00 73.06 74 THR A N 1
ATOM 595 C CA . THR A 1 74 ? 7.760 2.926 -2.586 1.00 73.06 74 THR A CA 1
ATOM 596 C C . THR A 1 74 ? 8.239 2.782 -4.026 1.00 73.06 74 THR A C 1
ATOM 598 O O . THR A 1 74 ? 8.968 3.641 -4.520 1.00 73.06 74 THR A O 1
ATOM 601 N N . GLY A 1 75 ? 7.791 1.737 -4.729 1.00 71.88 75 GLY A N 1
ATOM 602 C CA . GLY A 1 75 ? 8.055 1.571 -6.166 1.00 71.88 75 GLY A CA 1
ATOM 603 C C . GLY A 1 75 ? 9.519 1.289 -6.518 1.00 71.88 75 GLY A C 1
ATOM 604 O O . GLY A 1 75 ? 9.934 1.537 -7.650 1.00 71.88 75 GLY A O 1
ATOM 605 N N . GLY A 1 76 ? 10.308 0.807 -5.554 1.00 75.31 76 GLY A N 1
ATOM 606 C CA . GLY A 1 76 ? 11.689 0.399 -5.783 1.00 75.31 76 GLY A CA 1
ATOM 607 C C . GLY A 1 76 ? 11.776 -0.895 -6.594 1.00 75.31 76 GLY A C 1
ATOM 608 O O . GLY A 1 76 ? 10.892 -1.741 -6.535 1.00 75.31 76 GLY A O 1
ATOM 609 N N . LEU A 1 77 ? 12.889 -1.096 -7.300 1.00 78.75 77 LEU A N 1
ATOM 610 C CA . LEU A 1 77 ? 13.168 -2.335 -8.049 1.00 78.75 77 LEU A CA 1
ATOM 611 C C . LEU A 1 77 ? 13.215 -3.589 -7.153 1.00 78.75 77 LEU A C 1
ATOM 613 O O . LEU A 1 77 ? 13.069 -4.705 -7.641 1.00 78.75 77 LEU A O 1
ATOM 617 N N . HIS A 1 78 ? 13.425 -3.398 -5.849 1.00 79.38 78 HIS A N 1
ATOM 618 C CA . HIS A 1 78 ? 13.454 -4.455 -4.838 1.00 79.38 78 HIS A CA 1
ATOM 619 C C . HIS A 1 78 ? 12.074 -4.776 -4.236 1.00 79.38 78 HIS A C 1
ATOM 621 O O . HIS A 1 78 ? 11.982 -5.671 -3.400 1.00 79.38 78 HIS A O 1
ATOM 627 N N . ASP A 1 79 ? 11.010 -4.076 -4.646 1.00 80.69 79 ASP A N 1
ATOM 628 C CA . ASP A 1 79 ? 9.626 -4.360 -4.243 1.00 80.69 79 ASP A CA 1
ATOM 629 C C . ASP A 1 79 ? 9.115 -5.603 -4.992 1.00 80.69 79 ASP A C 1
ATOM 631 O O . ASP A 1 79 ? 8.451 -5.518 -6.026 1.00 80.69 79 ASP A O 1
ATOM 635 N N . THR A 1 80 ? 9.520 -6.781 -4.514 1.00 84.75 80 THR A N 1
ATOM 636 C CA . THR A 1 80 ? 9.182 -8.078 -5.113 1.00 84.75 80 THR A CA 1
ATOM 637 C C . THR A 1 80 ? 8.238 -8.874 -4.221 1.00 84.75 80 THR A C 1
ATOM 639 O O . THR A 1 80 ? 8.189 -8.699 -3.003 1.00 84.75 80 THR A O 1
ATOM 642 N N . ARG A 1 81 ? 7.519 -9.833 -4.817 1.00 86.56 81 ARG A N 1
ATOM 643 C CA . ARG A 1 81 ? 6.595 -10.740 -4.114 1.00 86.56 81 ARG A CA 1
ATOM 644 C C . ARG A 1 81 ? 7.229 -11.483 -2.931 1.00 86.56 81 ARG A C 1
ATOM 646 O O . ARG A 1 81 ? 6.519 -11.835 -1.991 1.00 86.56 81 ARG A O 1
ATOM 653 N N . GLU A 1 82 ? 8.532 -11.733 -2.992 1.00 85.69 82 GLU A N 1
ATOM 654 C CA . GLU A 1 82 ? 9.301 -12.478 -1.989 1.00 85.69 82 GLU A CA 1
ATOM 655 C C . GLU A 1 82 ? 9.531 -11.679 -0.702 1.00 85.69 82 GLU A C 1
ATOM 657 O O . GLU A 1 82 ? 9.732 -12.266 0.356 1.00 85.69 82 GLU A O 1
ATOM 662 N N . SER A 1 83 ? 9.447 -10.348 -0.772 1.00 84.62 83 SER A N 1
ATOM 663 C CA . SER A 1 83 ? 9.589 -9.468 0.394 1.00 84.62 83 SER A CA 1
ATOM 664 C C . SER A 1 83 ? 8.395 -9.527 1.355 1.00 84.62 83 SER A C 1
ATOM 666 O O . SER A 1 83 ? 8.504 -9.089 2.497 1.00 84.62 83 SER A O 1
ATOM 668 N N . THR A 1 84 ? 7.249 -10.055 0.907 1.00 86.38 84 THR A N 1
ATOM 669 C CA . THR A 1 84 ? 5.993 -10.047 1.668 1.00 86.38 84 THR A CA 1
ATOM 670 C C . THR A 1 84 ? 5.595 -11.454 2.103 1.00 86.38 84 THR A C 1
ATOM 672 O O . THR A 1 84 ? 5.307 -12.323 1.272 1.00 86.38 84 THR A O 1
ATOM 675 N N . ASP A 1 85 ? 5.496 -11.658 3.417 1.00 92.44 85 ASP A N 1
ATOM 676 C CA . ASP A 1 85 ? 4.933 -12.879 3.991 1.00 92.44 85 ASP A CA 1
ATOM 677 C C . ASP A 1 85 ? 3.398 -12.849 3.977 1.00 92.44 85 ASP A C 1
ATOM 679 O O . ASP A 1 85 ? 2.760 -11.920 4.471 1.00 92.44 85 ASP A O 1
ATOM 683 N N . VAL A 1 86 ? 2.792 -13.908 3.448 1.00 93.25 86 VAL A N 1
ATOM 684 C CA . VAL A 1 86 ? 1.335 -14.015 3.308 1.00 93.25 86 VAL A CA 1
ATOM 685 C C . VAL A 1 86 ? 0.654 -14.141 4.666 1.00 93.25 86 VAL A C 1
ATOM 687 O O . VAL A 1 86 ? -0.402 -13.545 4.877 1.00 93.25 86 VAL A O 1
ATOM 690 N N . GLU A 1 87 ? 1.241 -14.902 5.587 1.00 93.19 87 GLU A N 1
ATOM 691 C CA . GLU A 1 87 ? 0.629 -15.156 6.892 1.00 93.19 87 GLU A CA 1
ATOM 692 C C . GLU A 1 87 ? 0.604 -13.873 7.738 1.00 93.19 87 GLU A C 1
ATOM 694 O O . GLU A 1 87 ? -0.398 -13.576 8.395 1.00 93.19 87 GLU A O 1
ATOM 699 N N . SER A 1 88 ? 1.640 -13.034 7.628 1.00 92.81 88 SER A N 1
ATOM 700 C CA . SER A 1 88 ? 1.662 -11.692 8.224 1.00 92.81 88 SER A CA 1
ATOM 701 C C . SER A 1 88 ? 0.533 -10.782 7.704 1.00 92.81 88 SER A C 1
ATOM 703 O O . SER A 1 88 ? -0.128 -10.093 8.492 1.00 92.81 88 SER A O 1
ATOM 705 N N . VAL A 1 89 ? 0.239 -10.828 6.397 1.00 93.69 89 VAL A N 1
ATOM 706 C CA . VAL A 1 89 ? -0.855 -10.060 5.782 1.00 93.69 89 VAL A CA 1
ATOM 707 C C . VAL A 1 89 ? -2.203 -10.587 6.261 1.00 93.69 89 VAL A C 1
ATOM 709 O O . VAL A 1 89 ? -3.043 -9.793 6.677 1.00 93.69 89 VAL A O 1
ATOM 712 N N . ILE A 1 90 ? -2.409 -11.908 6.282 1.00 93.81 90 ILE A N 1
ATOM 713 C CA . ILE A 1 90 ? -3.651 -12.522 6.786 1.00 93.81 90 ILE A CA 1
ATOM 714 C C . ILE A 1 90 ? -3.890 -12.133 8.249 1.00 93.81 90 ILE A C 1
ATOM 716 O O . ILE A 1 90 ? -4.994 -11.715 8.605 1.00 93.81 90 ILE A O 1
ATOM 720 N N . ARG A 1 91 ? -2.851 -12.193 9.091 1.00 92.38 91 ARG A N 1
ATOM 721 C CA . ARG A 1 91 ? -2.925 -11.768 10.496 1.00 92.38 91 ARG A CA 1
ATOM 722 C C . ARG A 1 91 ? -3.300 -10.291 10.621 1.00 92.38 91 ARG A C 1
ATOM 724 O O . ARG A 1 91 ? -4.108 -9.938 11.476 1.00 92.38 91 ARG A O 1
ATOM 731 N N . THR A 1 92 ? -2.755 -9.437 9.760 1.00 92.81 92 THR A N 1
ATOM 732 C CA . THR A 1 92 ? -3.058 -7.998 9.752 1.00 92.81 92 THR A CA 1
ATOM 733 C C . THR A 1 92 ? -4.488 -7.723 9.291 1.00 92.81 92 THR A C 1
ATOM 735 O O . THR A 1 92 ? -5.197 -6.945 9.928 1.00 92.81 92 THR A O 1
ATOM 738 N N . VAL A 1 93 ? -4.957 -8.402 8.240 1.00 94.19 93 VAL A N 1
ATOM 739 C CA . VAL A 1 93 ? -6.350 -8.318 7.776 1.00 94.19 93 VAL A CA 1
ATOM 740 C C . VAL A 1 93 ? -7.305 -8.763 8.881 1.00 94.19 93 VAL A C 1
ATOM 742 O O . VAL A 1 93 ? -8.314 -8.099 9.107 1.00 94.19 93 VAL A O 1
ATOM 745 N N . ARG A 1 94 ? -6.972 -9.824 9.626 1.00 92.88 94 ARG A N 1
ATOM 746 C CA . ARG A 1 94 ? -7.750 -10.273 10.790 1.00 92.88 94 ARG A CA 1
ATOM 747 C C . ARG A 1 94 ? -7.812 -9.221 11.887 1.00 92.88 94 ARG A C 1
ATOM 749 O O . ARG A 1 94 ? -8.902 -8.890 12.333 1.00 92.88 94 ARG A O 1
ATOM 756 N N . LEU A 1 95 ? -6.674 -8.638 12.256 1.00 92.31 95 LEU A N 1
ATOM 757 C CA . LEU A 1 95 ? -6.621 -7.567 13.251 1.00 92.31 95 LEU A CA 1
ATOM 758 C C . LEU A 1 95 ? -7.507 -6.374 12.852 1.00 92.31 95 LEU A C 1
ATOM 760 O O . LEU A 1 95 ? -8.277 -5.877 13.672 1.00 92.31 95 LEU A O 1
ATOM 764 N N . VAL A 1 96 ? -7.420 -5.920 11.598 1.00 93.69 96 VAL A N 1
ATOM 765 C CA . VAL A 1 96 ? -8.174 -4.757 11.096 1.00 93.69 96 VAL A CA 1
ATOM 766 C C . VAL A 1 96 ? -9.666 -5.059 10.943 1.00 93.69 96 VAL A C 1
ATOM 768 O O . VAL A 1 96 ? -10.497 -4.255 11.349 1.00 93.69 96 VAL A O 1
ATOM 771 N N . SER A 1 97 ? -10.027 -6.206 10.372 1.00 92.81 97 SER A N 1
ATOM 772 C CA . SER A 1 97 ? -11.435 -6.578 10.181 1.00 92.81 97 SER A CA 1
ATOM 773 C C . SER A 1 97 ? -12.153 -6.795 11.512 1.00 92.81 97 SER A C 1
ATOM 775 O O . SER A 1 97 ? -13.237 -6.250 11.707 1.00 92.81 97 SER A O 1
ATOM 777 N N . GLU A 1 98 ? -11.533 -7.509 12.453 1.00 91.88 98 GLU A N 1
ATOM 778 C CA . GLU A 1 98 ? -12.118 -7.784 13.767 1.00 91.88 98 GLU A CA 1
ATOM 779 C C . GLU A 1 98 ? -12.279 -6.497 14.587 1.00 91.88 98 GLU A C 1
ATOM 781 O O . GLU A 1 98 ? -13.349 -6.235 15.134 1.00 91.88 98 GLU A O 1
ATOM 786 N N . SER A 1 99 ? -11.256 -5.637 14.611 1.00 91.75 99 SER A N 1
ATOM 787 C CA . SER A 1 99 ? -11.342 -4.338 15.293 1.00 91.75 99 SER A CA 1
ATOM 788 C C . SER A 1 99 ? -12.420 -3.428 14.697 1.00 91.75 99 SER A C 1
ATOM 790 O O . SER A 1 99 ? -13.191 -2.831 15.449 1.00 91.75 99 SER A O 1
ATOM 792 N N . LEU A 1 100 ? -12.553 -3.371 13.368 1.00 91.81 100 LEU A N 1
ATOM 793 C CA . LEU A 1 100 ? -13.627 -2.619 12.712 1.00 91.81 100 LEU A CA 1
ATOM 794 C C . LEU A 1 100 ? -15.012 -3.209 12.994 1.00 91.81 100 LEU A C 1
ATOM 796 O O . LEU A 1 100 ? -15.948 -2.456 13.251 1.00 91.81 100 LEU A O 1
ATOM 800 N N . ALA A 1 101 ? -15.164 -4.534 12.985 1.00 91.25 101 ALA A N 1
ATOM 801 C CA . ALA A 1 101 ? -16.436 -5.166 13.323 1.00 91.25 101 ALA A CA 1
ATOM 802 C C . ALA A 1 101 ? -16.831 -4.889 14.778 1.00 91.25 101 ALA A C 1
ATOM 804 O O . ALA A 1 101 ? -17.986 -4.547 15.042 1.00 91.25 101 ALA A O 1
ATOM 805 N N . ARG A 1 102 ? -15.879 -4.951 15.718 1.00 89.88 102 ARG A N 1
ATOM 806 C CA . ARG A 1 102 ? -16.127 -4.589 17.120 1.00 89.88 102 ARG A CA 1
ATOM 807 C C . ARG A 1 102 ? -16.540 -3.127 17.269 1.00 89.88 102 ARG A C 1
ATOM 809 O O . ARG A 1 102 ? -17.468 -2.864 18.037 1.00 89.88 102 ARG A O 1
ATOM 816 N N . HIS A 1 103 ? -15.925 -2.224 16.503 1.00 90.12 103 HIS A N 1
ATOM 817 C CA . HIS A 1 103 ? -16.290 -0.808 16.468 1.00 90.12 103 HIS A CA 1
ATOM 818 C C . HIS A 1 103 ? -17.716 -0.588 15.945 1.00 90.12 103 HIS A C 1
ATOM 820 O O . HIS A 1 103 ? -18.540 0.036 16.610 1.00 90.12 103 HIS A O 1
ATOM 826 N N . ILE A 1 104 ? -18.028 -1.135 14.765 1.00 90.88 104 ILE A N 1
ATOM 827 C CA . ILE A 1 104 ? -19.299 -0.906 14.059 1.00 90.88 104 ILE A CA 1
ATOM 828 C C . ILE A 1 104 ? -20.478 -1.524 14.815 1.00 90.88 104 ILE A C 1
ATOM 830 O O . ILE A 1 104 ? -21.517 -0.887 14.973 1.00 90.88 104 ILE A O 1
ATOM 834 N N . TYR A 1 105 ? -20.325 -2.759 15.297 1.00 89.62 105 TYR A N 1
ATOM 835 C CA . TYR A 1 105 ? -21.397 -3.486 15.983 1.00 89.62 105 TYR A CA 1
ATOM 836 C C . TYR A 1 105 ? -21.426 -3.249 17.499 1.00 89.62 105 TYR A C 1
ATOM 838 O O . TYR A 1 105 ? -22.266 -3.825 18.193 1.00 89.62 105 TYR A O 1
ATOM 846 N N . GLY A 1 106 ? -20.519 -2.424 18.036 1.00 86.44 106 GLY A N 1
ATOM 847 C CA . GLY A 1 106 ? -20.456 -2.119 19.465 1.00 86.44 106 GLY A CA 1
ATOM 848 C C . GLY A 1 106 ? -20.237 -3.361 20.333 1.00 86.44 106 GLY A C 1
ATOM 849 O O . GLY A 1 106 ? -20.813 -3.477 21.414 1.00 86.44 106 GLY A O 1
ATOM 850 N N . LEU A 1 107 ? -19.415 -4.311 19.876 1.00 81.50 107 LEU A N 1
ATOM 851 C CA . LEU A 1 107 ? -19.157 -5.588 20.566 1.00 81.50 107 LEU A CA 1
ATOM 852 C C . LEU A 1 107 ? -18.137 -5.460 21.707 1.00 81.50 107 LEU A C 1
ATOM 854 O O . LEU A 1 107 ? -17.525 -6.439 22.128 1.00 81.50 107 LEU A O 1
ATOM 858 N N . ARG A 1 108 ? -17.946 -4.249 22.230 1.00 71.94 108 ARG A N 1
ATOM 859 C CA . ARG A 1 108 ? -16.952 -3.955 23.258 1.00 71.94 108 ARG A CA 1
ATOM 860 C C . ARG A 1 108 ? -17.167 -4.827 24.501 1.00 71.94 108 ARG A C 1
ATOM 862 O O . ARG A 1 108 ? -18.258 -4.860 25.067 1.00 71.94 108 ARG A O 1
ATOM 869 N N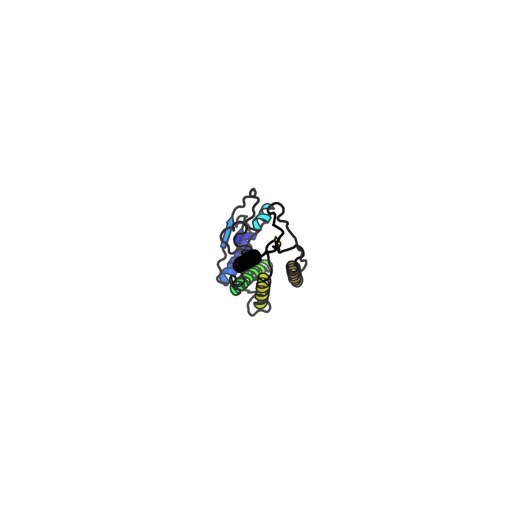 . GLY A 1 109 ? -16.112 -5.523 24.927 1.00 70.44 109 GLY A N 1
ATOM 870 C CA . GLY A 1 109 ? -16.131 -6.406 26.099 1.00 70.44 109 GLY A CA 1
ATOM 871 C C . GLY A 1 109 ? -16.889 -7.724 25.904 1.00 70.44 109 GLY A C 1
ATOM 872 O O . GLY A 1 109 ? -17.035 -8.484 26.859 1.00 70.44 109 GLY A O 1
ATOM 873 N N . ARG A 1 110 ? -17.375 -8.016 24.691 1.00 74.31 110 ARG A N 1
ATOM 874 C CA . ARG A 1 110 ? -17.922 -9.328 24.342 1.00 74.31 110 ARG A CA 1
ATOM 875 C C . ARG A 1 110 ? -16.807 -10.155 23.715 1.00 74.31 110 ARG A C 1
ATOM 877 O O . ARG A 1 110 ? -16.187 -9.710 22.757 1.00 74.31 110 ARG A O 1
ATOM 884 N N . ASN A 1 111 ? -16.577 -11.355 24.242 1.00 72.69 111 ASN A N 1
ATOM 885 C CA . ASN A 1 111 ? -15.601 -12.302 23.699 1.00 72.69 111 ASN A CA 1
ATOM 886 C C . ASN A 1 111 ? -16.182 -13.008 22.460 1.00 72.69 111 ASN A C 1
ATOM 888 O O . ASN A 1 111 ? -16.491 -14.198 22.497 1.00 72.69 111 ASN A O 1
ATOM 892 N N . ILE A 1 112 ? -16.473 -12.225 21.422 1.00 80.12 112 ILE A N 1
ATOM 893 C CA . ILE A 1 112 ? -17.030 -12.695 20.156 1.00 80.12 112 ILE A CA 1
ATOM 894 C C . ILE A 1 112 ? -15.982 -12.422 19.088 1.00 80.12 112 ILE A C 1
ATOM 896 O O . ILE A 1 112 ? -15.669 -11.263 18.825 1.00 80.12 112 ILE A O 1
ATOM 900 N N . ASP A 1 113 ? -15.504 -13.495 18.470 1.00 83.12 113 ASP A N 1
ATOM 901 C CA . ASP A 1 113 ? -14.648 -13.436 17.291 1.00 83.12 113 ASP A CA 1
ATOM 902 C C . ASP A 1 113 ? -15.523 -13.570 16.048 1.00 83.12 113 ASP A C 1
ATOM 904 O O . ASP A 1 113 ? -16.015 -14.657 15.728 1.00 83.12 113 ASP A O 1
ATOM 908 N N . VAL A 1 114 ? -15.744 -12.459 15.349 1.00 85.81 114 VAL A N 1
ATOM 909 C CA . VAL A 1 114 ? -16.591 -12.431 14.147 1.00 85.81 114 VAL A CA 1
ATOM 910 C C . VAL A 1 114 ? -15.928 -13.215 13.011 1.00 85.81 114 VAL A C 1
ATOM 912 O O . VAL A 1 114 ? -16.578 -14.012 12.327 1.00 85.81 114 VAL A O 1
ATOM 915 N N . PHE A 1 115 ? -14.615 -13.044 12.846 1.00 88.44 115 PHE A N 1
ATOM 916 C CA . PHE A 1 115 ? -13.832 -13.637 11.758 1.00 88.44 115 PHE A CA 1
ATOM 917 C C . PHE A 1 115 ? -12.988 -14.845 12.207 1.00 88.44 115 PHE A C 1
ATOM 919 O O . PHE A 1 115 ? -11.873 -15.049 11.720 1.00 88.44 115 PHE A O 1
ATOM 926 N N . ALA A 1 116 ? -13.492 -15.651 13.151 1.00 84.88 116 ALA A N 1
ATOM 927 C CA . ALA A 1 116 ? -12.829 -16.884 13.588 1.00 84.88 116 ALA A CA 1
ATOM 928 C C . ALA A 1 116 ? -12.581 -17.866 12.420 1.00 84.88 116 ALA A C 1
ATOM 930 O O . ALA A 1 116 ? -13.390 -17.970 11.504 1.00 84.88 116 ALA A O 1
ATOM 931 N N . GLU A 1 117 ? -11.482 -18.627 12.464 1.00 81.75 117 GLU A N 1
ATOM 932 C CA . GLU A 1 117 ? -11.024 -19.493 11.352 1.00 81.75 117 GLU A CA 1
ATOM 933 C C . GLU A 1 117 ? -11.998 -20.614 10.969 1.00 81.75 117 GLU A C 1
ATOM 935 O O . GLU A 1 117 ? -11.997 -21.088 9.836 1.00 81.75 117 GLU A O 1
ATOM 940 N N . ASN A 1 118 ? -12.831 -21.042 11.911 1.00 83.31 118 ASN A N 1
ATOM 941 C CA . ASN A 1 118 ? -13.848 -22.071 11.719 1.00 83.31 118 ASN A CA 1
ATOM 942 C C . ASN A 1 118 ? -15.240 -21.491 11.412 1.00 83.31 118 ASN A C 1
ATOM 944 O O . ASN A 1 118 ? -16.204 -22.253 11.318 1.00 83.31 118 ASN A O 1
ATOM 948 N N . SER A 1 119 ? -15.367 -20.167 11.287 1.00 87.94 119 SER A N 1
ATOM 949 C CA . SER A 1 119 ? -16.632 -19.504 10.981 1.00 87.94 119 SER A CA 1
ATOM 950 C C . SER A 1 119 ? -16.852 -19.400 9.470 1.00 87.94 119 SER A C 1
ATOM 952 O O . SER A 1 119 ? -15.919 -19.436 8.668 1.00 87.94 119 SER A O 1
ATOM 954 N N . SER A 1 120 ? -18.108 -19.226 9.055 1.00 87.31 120 SER A N 1
ATOM 955 C CA . SER A 1 120 ? -18.445 -18.971 7.648 1.00 87.31 120 SER A CA 1
ATOM 956 C C . SER A 1 120 ? -17.913 -17.633 7.129 1.00 87.31 120 SER A C 1
ATOM 958 O O . SER A 1 120 ? -17.884 -17.418 5.922 1.00 87.31 120 SER A O 1
ATOM 960 N N . LEU A 1 121 ? -17.530 -16.728 8.035 1.00 88.62 121 LEU A N 1
ATOM 961 C CA . LEU A 1 121 ? -16.971 -15.416 7.723 1.00 88.62 121 LEU A CA 1
ATOM 962 C C . LEU A 1 121 ? -15.438 -15.417 7.797 1.00 88.62 121 LEU A C 1
ATOM 964 O O . LEU A 1 121 ? -14.834 -14.361 7.667 1.00 88.62 121 LEU A O 1
ATOM 968 N N . ALA A 1 122 ? -14.796 -16.571 7.993 1.00 91.31 122 ALA A N 1
ATOM 969 C CA . ALA A 1 122 ? -13.345 -16.671 8.059 1.00 91.31 122 ALA A CA 1
ATOM 970 C C . ALA A 1 122 ? -12.663 -16.033 6.837 1.00 91.31 122 ALA A C 1
ATOM 972 O O . ALA A 1 122 ? -13.114 -16.144 5.693 1.00 91.31 122 ALA A O 1
ATOM 973 N N . ILE A 1 123 ? -11.521 -15.392 7.080 1.00 92.25 123 ILE A N 1
ATOM 974 C CA . ILE A 1 123 ? -10.717 -14.780 6.021 1.00 92.25 123 ILE A CA 1
ATOM 975 C C . ILE A 1 123 ? -10.183 -15.885 5.118 1.00 92.25 123 ILE A C 1
ATOM 977 O O . ILE A 1 123 ? -9.486 -16.785 5.578 1.00 92.25 123 ILE A O 1
ATOM 981 N N . ASN A 1 124 ? -10.473 -15.796 3.821 1.00 93.19 124 ASN A N 1
ATOM 982 C CA . ASN A 1 124 ? -10.022 -16.779 2.846 1.00 93.19 124 ASN A CA 1
ATOM 983 C C . ASN A 1 124 ? -8.538 -16.550 2.475 1.00 93.19 124 ASN A C 1
ATOM 985 O O . ASN A 1 124 ? -8.232 -15.588 1.761 1.00 93.19 124 ASN A O 1
ATOM 989 N N . PRO A 1 125 ? -7.605 -17.452 2.846 1.00 93.56 125 PRO A N 1
ATOM 990 C CA . PRO A 1 125 ? -6.182 -17.276 2.547 1.00 93.56 125 PRO A CA 1
ATOM 991 C C . PRO A 1 125 ? -5.881 -17.291 1.047 1.00 93.56 125 PRO A C 1
ATOM 993 O O . PRO A 1 125 ? -4.964 -16.617 0.581 1.00 93.56 125 PRO A O 1
ATOM 996 N N . ARG A 1 126 ? -6.654 -18.055 0.261 1.00 94.75 126 ARG A N 1
ATOM 997 C CA . ARG A 1 126 ? -6.471 -18.138 -1.197 1.00 94.75 126 ARG A CA 1
ATOM 998 C C . ARG A 1 126 ? -6.827 -16.819 -1.870 1.00 94.75 126 ARG A C 1
ATOM 1000 O O . ARG A 1 126 ? -6.138 -16.417 -2.801 1.00 94.75 126 ARG A O 1
ATOM 1007 N N . TYR A 1 127 ? -7.856 -16.143 -1.363 1.00 93.31 127 TYR A N 1
ATOM 1008 C CA . TYR A 1 127 ? -8.261 -14.828 -1.845 1.00 93.31 127 TYR A CA 1
ATOM 1009 C C . TYR A 1 127 ? -7.149 -13.796 -1.615 1.00 93.31 127 TYR A C 1
ATOM 1011 O O . TYR A 1 127 ? -6.706 -13.150 -2.562 1.00 93.31 127 TYR A O 1
ATOM 1019 N N . VAL A 1 128 ? -6.591 -13.736 -0.399 1.00 94.19 128 VAL A N 1
ATOM 1020 C CA . VAL A 1 128 ? -5.456 -12.847 -0.082 1.00 94.19 128 VAL A CA 1
ATOM 1021 C C . VAL A 1 128 ? -4.245 -13.145 -0.973 1.00 94.19 128 VAL A C 1
ATOM 1023 O O . VAL A 1 128 ? -3.655 -12.226 -1.537 1.00 94.19 128 VAL A O 1
ATOM 1026 N N . ARG A 1 129 ? -3.904 -14.426 -1.171 1.00 94.94 129 ARG A N 1
ATOM 1027 C CA . ARG A 1 129 ? -2.804 -14.833 -2.065 1.00 94.94 129 ARG A CA 1
ATOM 1028 C C . ARG A 1 129 ? -3.027 -14.375 -3.503 1.00 94.94 129 ARG A C 1
ATOM 1030 O O . ARG A 1 129 ? -2.109 -13.824 -4.096 1.00 94.94 129 ARG A O 1
ATOM 1037 N N . SER A 1 130 ? -4.238 -14.542 -4.036 1.00 93.88 130 SER A N 1
ATOM 1038 C CA . SER A 1 130 ? -4.552 -14.124 -5.407 1.00 93.88 130 SER A CA 1
ATOM 1039 C C . SER A 1 130 ? -4.373 -12.618 -5.618 1.00 93.88 130 SER A C 1
ATOM 1041 O O . SER A 1 130 ? -3.810 -12.206 -6.631 1.00 93.88 130 SER A O 1
ATOM 1043 N N . TRP A 1 131 ? -4.749 -11.806 -4.626 1.00 92.94 131 TRP A N 1
ATOM 1044 C CA . TRP A 1 131 ? -4.527 -10.363 -4.652 1.00 92.94 131 TRP A CA 1
ATOM 1045 C C . TRP A 1 131 ? -3.052 -9.991 -4.560 1.00 92.94 131 TRP A C 1
ATOM 1047 O O . TRP A 1 131 ? -2.597 -9.145 -5.323 1.00 92.94 131 TRP A O 1
ATOM 1057 N N . LEU A 1 132 ? -2.289 -10.632 -3.672 1.00 92.69 132 LEU A N 1
ATOM 1058 C CA . LEU A 1 132 ? -0.845 -10.400 -3.571 1.00 92.69 132 LEU A CA 1
ATOM 1059 C C . LEU A 1 132 ? -0.117 -10.767 -4.870 1.00 92.69 132 LEU A C 1
ATOM 1061 O O . LEU A 1 132 ? 0.755 -10.026 -5.322 1.00 92.69 132 LEU A O 1
ATOM 1065 N N . ASP A 1 133 ? -0.501 -11.874 -5.502 1.00 91.94 133 ASP A N 1
ATOM 1066 C CA . ASP A 1 133 ? 0.091 -12.308 -6.765 1.00 91.94 133 ASP A CA 1
ATOM 1067 C C . ASP A 1 133 ? -0.272 -11.351 -7.910 1.00 91.94 133 ASP A C 1
ATOM 1069 O O . ASP A 1 133 ? 0.589 -11.021 -8.727 1.00 91.94 133 ASP A O 1
ATOM 1073 N N . LEU A 1 134 ? -1.508 -10.841 -7.943 1.00 91.12 134 LEU A N 1
ATOM 1074 C CA . LEU A 1 134 ? -1.931 -9.814 -8.894 1.00 91.12 134 LEU A CA 1
ATOM 1075 C C . LEU A 1 134 ? -1.130 -8.520 -8.690 1.00 91.12 134 LEU A C 1
ATOM 1077 O O . LEU A 1 134 ? -0.500 -8.046 -9.635 1.00 91.12 134 LEU A O 1
ATOM 1081 N N . LEU A 1 135 ? -1.076 -8.005 -7.457 1.00 89.56 135 LEU A N 1
ATOM 1082 C CA . LEU A 1 135 ? -0.341 -6.786 -7.103 1.00 89.56 135 LEU A CA 1
ATOM 1083 C C . LEU A 1 135 ? 1.149 -6.876 -7.444 1.00 89.56 135 LEU A C 1
ATOM 1085 O O . LEU A 1 135 ? 1.741 -5.879 -7.847 1.00 89.56 135 LEU A O 1
ATOM 1089 N N . SER A 1 136 ? 1.744 -8.065 -7.321 1.00 88.88 136 SER A N 1
ATOM 1090 C CA . SER A 1 136 ? 3.155 -8.291 -7.651 1.00 88.88 136 SER A CA 1
ATOM 1091 C C . SER A 1 136 ? 3.470 -8.250 -9.149 1.00 88.88 136 SER A C 1
ATOM 1093 O O . SER A 1 136 ? 4.622 -8.060 -9.529 1.00 88.88 136 SER A O 1
ATOM 1095 N N . ARG A 1 137 ? 2.463 -8.442 -10.010 1.00 87.06 137 ARG A N 1
ATOM 1096 C CA . ARG A 1 137 ? 2.616 -8.451 -11.475 1.00 87.06 137 ARG A CA 1
ATOM 1097 C C . ARG A 1 137 ? 2.205 -7.133 -12.123 1.00 87.06 137 ARG A C 1
ATOM 1099 O O . ARG A 1 137 ? 2.510 -6.912 -13.292 1.00 87.06 137 ARG A O 1
ATOM 1106 N N . THR A 1 138 ? 1.504 -6.275 -11.390 1.00 87.81 138 THR A N 1
ATOM 1107 C CA . THR A 1 138 ? 1.020 -4.984 -11.882 1.00 87.81 138 THR A CA 1
ATOM 1108 C C . THR A 1 138 ? 1.957 -3.855 -11.452 1.00 87.81 138 THR A C 1
ATOM 1110 O O . THR A 1 138 ? 2.228 -3.730 -10.257 1.00 87.81 138 THR A O 1
ATOM 1113 N N . PRO A 1 139 ? 2.432 -2.993 -12.366 1.00 84.50 139 PRO A N 1
ATOM 1114 C CA . PRO A 1 139 ? 3.204 -1.818 -11.984 1.00 84.50 139 PRO A CA 1
ATOM 1115 C C . PRO A 1 139 ? 2.295 -0.782 -11.300 1.00 84.50 139 PRO A C 1
ATOM 1117 O O . PRO A 1 139 ? 1.235 -0.437 -11.810 1.00 84.50 139 PRO A O 1
ATOM 1120 N N . ARG A 1 140 ? 2.710 -0.279 -10.130 1.00 80.88 140 ARG A N 1
ATOM 1121 C CA . ARG A 1 140 ? 1.881 0.594 -9.264 1.00 80.88 140 ARG A CA 1
ATOM 1122 C C . ARG A 1 140 ? 2.376 2.040 -9.163 1.00 80.88 140 ARG A C 1
ATOM 1124 O O . ARG A 1 140 ? 1.827 2.830 -8.403 1.00 80.88 140 ARG A O 1
ATOM 1131 N N . VAL A 1 141 ? 3.436 2.391 -9.886 1.00 78.56 141 VAL A N 1
ATOM 1132 C CA . VAL A 1 141 ? 4.016 3.743 -9.853 1.00 78.56 141 VAL A CA 1
ATOM 1133 C C . VAL A 1 141 ? 3.261 4.641 -10.834 1.00 78.56 141 VAL A C 1
ATOM 1135 O O . VAL A 1 141 ? 2.864 4.182 -11.902 1.00 78.56 141 VAL A O 1
ATOM 1138 N N . ALA A 1 142 ? 3.091 5.921 -10.492 1.00 76.44 142 ALA A N 1
ATOM 1139 C CA . ALA A 1 142 ? 2.272 6.883 -11.237 1.00 76.44 142 ALA A CA 1
ATOM 1140 C C . ALA A 1 142 ? 2.464 6.895 -12.776 1.00 76.44 142 ALA A C 1
ATOM 1142 O O . ALA A 1 142 ? 1.451 6.959 -13.468 1.00 76.44 142 ALA A O 1
ATOM 1143 N N . PRO A 1 143 ? 3.682 6.767 -13.354 1.00 77.19 143 PRO A N 1
ATOM 1144 C CA . PRO A 1 143 ? 3.853 6.717 -14.813 1.00 77.19 143 PRO A CA 1
ATOM 1145 C C . PRO A 1 143 ? 3.230 5.485 -15.482 1.00 77.19 143 PRO A C 1
ATOM 1147 O O . PRO A 1 143 ? 2.884 5.522 -16.659 1.00 77.19 143 PRO A O 1
ATOM 1150 N N . PHE A 1 144 ? 3.108 4.380 -14.746 1.00 78.44 144 PHE A N 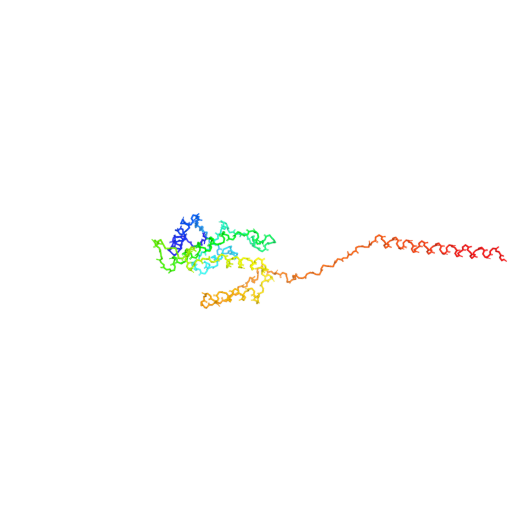1
ATOM 1151 C CA . PHE A 1 144 ? 2.588 3.113 -15.257 1.00 78.44 144 PHE A CA 1
ATOM 1152 C C . PHE A 1 144 ? 1.122 2.878 -14.889 1.00 78.44 144 PHE A C 1
ATOM 1154 O O . PHE A 1 144 ? 0.500 1.988 -15.456 1.00 78.44 144 PHE A O 1
ATOM 1161 N N . LEU A 1 145 ? 0.570 3.674 -13.970 1.00 80.44 145 LEU A N 1
ATOM 1162 C CA . LEU A 1 145 ? -0.807 3.568 -13.509 1.00 80.44 145 LEU A CA 1
ATOM 1163 C C . LEU A 1 145 ? -1.653 4.688 -14.127 1.00 80.44 145 LEU A C 1
ATOM 1165 O O . LEU A 1 145 ? -1.859 5.750 -13.538 1.00 80.44 145 LEU A O 1
ATOM 1169 N N . GLN A 1 146 ? -2.130 4.459 -15.349 1.00 79.25 146 GLN A N 1
ATOM 1170 C CA . GLN A 1 146 ? -2.992 5.417 -16.044 1.00 79.25 146 GLN A CA 1
ATOM 1171 C C . GLN A 1 146 ? -4.386 5.481 -15.400 1.00 79.25 146 GLN A C 1
ATOM 1173 O O . GLN A 1 146 ? -4.859 4.520 -14.801 1.00 79.25 146 GLN A O 1
ATOM 1178 N N . LYS A 1 147 ? -5.108 6.597 -15.575 1.00 77.88 147 LYS A N 1
ATOM 1179 C CA . LYS A 1 147 ? -6.462 6.769 -15.000 1.00 77.88 147 LYS A CA 1
ATOM 1180 C C . LYS A 1 147 ? -7.463 5.691 -15.445 1.00 77.88 147 LYS A C 1
ATOM 1182 O O . LYS A 1 147 ? -8.370 5.358 -14.690 1.00 77.88 147 LYS A O 1
ATOM 1187 N N . ASN A 1 148 ? -7.282 5.148 -16.649 1.00 80.25 148 ASN A N 1
ATOM 1188 C CA . ASN A 1 148 ? -8.127 4.103 -17.232 1.00 80.25 148 ASN A CA 1
ATOM 1189 C C . ASN A 1 148 ? -7.478 2.712 -17.164 1.00 80.25 148 ASN A C 1
ATOM 1191 O O . ASN A 1 148 ? -7.838 1.833 -17.947 1.00 80.25 148 ASN A O 1
ATOM 1195 N N . ASP A 1 149 ? -6.494 2.517 -16.284 1.00 85.44 149 ASP A N 1
ATOM 1196 C CA . ASP A 1 149 ? -5.799 1.241 -16.179 1.00 85.44 149 ASP A CA 1
ATOM 1197 C C . ASP A 1 149 ? -6.779 0.107 -15.800 1.00 85.44 149 ASP A C 1
ATOM 1199 O O . ASP A 1 149 ? -7.605 0.280 -14.889 1.00 85.44 149 ASP A O 1
ATOM 1203 N N . PRO A 1 150 ? -6.718 -1.060 -16.474 1.00 88.62 150 PRO A N 1
ATOM 1204 C CA . PRO A 1 150 ? -7.583 -2.198 -16.169 1.00 88.62 150 PRO A CA 1
ATOM 1205 C C . PRO A 1 150 ? -7.475 -2.662 -14.711 1.00 88.62 150 PRO A C 1
ATOM 1207 O O . PRO A 1 150 ? -8.447 -3.191 -14.176 1.00 88.62 150 PRO A O 1
ATOM 1210 N N . PHE A 1 151 ? -6.342 -2.433 -14.044 1.00 89.19 151 PHE A N 1
ATOM 1211 C CA . PHE A 1 151 ? -6.159 -2.713 -12.625 1.00 89.19 151 PHE A CA 1
ATOM 1212 C C . PHE A 1 151 ? -7.103 -1.886 -11.741 1.00 89.19 151 PHE A C 1
ATOM 1214 O O . PHE A 1 151 ? -7.756 -2.438 -10.854 1.00 89.19 151 PHE A O 1
ATOM 1221 N N . ILE A 1 152 ? -7.244 -0.582 -12.009 1.00 89.31 152 ILE A N 1
ATOM 1222 C CA . ILE A 1 152 ? -8.167 0.296 -11.267 1.00 89.31 152 ILE A CA 1
ATOM 1223 C C . ILE A 1 152 ? -9.613 -0.146 -11.511 1.00 89.31 152 ILE A C 1
ATOM 1225 O O . ILE A 1 152 ? -10.422 -0.190 -10.582 1.00 89.31 152 ILE A O 1
ATOM 1229 N N . ALA A 1 153 ? -9.942 -0.516 -12.752 1.00 89.69 153 ALA A N 1
ATOM 1230 C CA . ALA A 1 153 ? -11.263 -1.032 -13.094 1.00 89.69 153 ALA A CA 1
ATOM 1231 C C . ALA A 1 153 ? -11.570 -2.361 -12.379 1.00 89.69 153 ALA A C 1
ATOM 1233 O O . ALA A 1 153 ? -12.681 -2.536 -11.877 1.00 89.69 153 ALA A O 1
ATOM 1234 N N . ALA A 1 154 ? -10.590 -3.265 -12.285 1.00 91.50 154 ALA A N 1
ATOM 1235 C CA . ALA A 1 154 ? -10.711 -4.523 -11.553 1.00 91.50 154 ALA A CA 1
ATOM 1236 C C . ALA A 1 154 ? -10.930 -4.286 -10.051 1.00 91.50 154 ALA A C 1
ATOM 1238 O O . ALA A 1 154 ? -11.878 -4.825 -9.490 1.00 91.50 154 ALA A O 1
ATOM 1239 N N . LEU A 1 155 ? -10.138 -3.409 -9.422 1.00 91.38 155 LEU A N 1
ATOM 1240 C CA . LEU A 1 155 ? -10.326 -3.018 -8.019 1.00 91.38 155 LEU A CA 1
ATOM 1241 C C . LEU A 1 155 ? -11.717 -2.431 -7.763 1.00 91.38 155 LEU A C 1
ATOM 1243 O O . LEU A 1 155 ? -12.382 -2.798 -6.796 1.00 91.38 155 LEU A O 1
ATOM 1247 N N . LYS A 1 156 ? -12.179 -1.535 -8.643 1.00 92.06 156 LYS A N 1
ATOM 1248 C CA . LYS A 1 156 ? -13.520 -0.951 -8.543 1.00 92.06 156 LYS A CA 1
ATOM 1249 C C . LYS A 1 156 ? -14.602 -2.028 -8.627 1.00 92.06 156 LYS A C 1
ATOM 1251 O O . LYS A 1 156 ? -15.556 -1.982 -7.855 1.00 92.06 156 LYS A O 1
ATOM 1256 N N . LYS A 1 157 ? -14.461 -2.970 -9.564 1.00 92.62 157 LYS A N 1
ATOM 1257 C CA . LYS A 1 157 ? -15.415 -4.065 -9.759 1.00 92.62 157 LYS A CA 1
ATOM 1258 C C . LYS A 1 157 ? -15.499 -4.944 -8.510 1.00 92.62 157 LYS A C 1
ATOM 1260 O O . LYS A 1 157 ? -16.591 -5.144 -7.992 1.00 92.62 157 LYS A O 1
ATOM 1265 N N . GLU A 1 158 ? -14.361 -5.378 -7.990 1.00 93.19 158 GLU A N 1
ATOM 1266 C CA . GLU A 1 158 ? -14.282 -6.226 -6.795 1.00 93.19 158 GLU A CA 1
ATOM 1267 C C . GLU A 1 158 ? -14.877 -5.528 -5.563 1.00 93.19 158 GLU A C 1
ATOM 1269 O O . GLU A 1 158 ? -15.674 -6.106 -4.830 1.00 93.19 158 GLU A O 1
ATOM 1274 N N . LEU A 1 159 ? -14.601 -4.232 -5.375 1.00 92.88 159 LEU A N 1
ATOM 1275 C CA . LEU A 1 159 ? -15.244 -3.458 -4.309 1.00 92.88 159 LEU A CA 1
ATOM 1276 C C . LEU A 1 159 ? -16.761 -3.335 -4.501 1.00 92.88 159 LEU A C 1
ATOM 1278 O O . LEU A 1 159 ? -17.500 -3.367 -3.517 1.00 92.88 159 LEU A O 1
ATOM 1282 N N . SER A 1 160 ? -17.237 -3.208 -5.743 1.00 94.00 160 SER A N 1
ATOM 1283 C CA . SER A 1 160 ? -18.672 -3.093 -6.041 1.00 94.00 160 SER A CA 1
ATOM 1284 C C . SER A 1 160 ? -19.449 -4.396 -5.851 1.00 94.00 160 SER A C 1
ATOM 1286 O O . SER A 1 160 ? -20.657 -4.355 -5.645 1.00 94.00 160 SER A O 1
ATOM 1288 N N . GLU A 1 161 ? -18.773 -5.547 -5.879 1.00 93.50 161 GLU A N 1
ATOM 1289 C CA . GLU A 1 161 ? -19.386 -6.839 -5.550 1.00 93.50 161 GLU A CA 1
ATOM 1290 C C . GLU A 1 161 ? -19.611 -6.995 -4.035 1.00 93.50 161 GLU A C 1
ATOM 1292 O O . GLU A 1 161 ? -20.506 -7.728 -3.612 1.00 93.50 161 GLU A O 1
ATOM 1297 N N . HIS A 1 162 ? -18.840 -6.276 -3.210 1.00 90.19 162 HIS A N 1
ATOM 1298 C CA . HIS A 1 162 ? -18.874 -6.388 -1.749 1.00 90.19 162 HIS A CA 1
ATOM 1299 C C . HIS A 1 162 ? -19.469 -5.174 -1.020 1.00 90.19 162 HIS A C 1
ATOM 1301 O O . HIS A 1 162 ? -19.816 -5.289 0.156 1.00 90.19 162 HIS A O 1
ATOM 1307 N N . THR A 1 163 ? -19.594 -4.017 -1.675 1.00 90.94 163 THR A N 1
ATOM 1308 C CA . THR A 1 163 ? -20.110 -2.778 -1.071 1.00 90.94 163 THR A CA 1
ATOM 1309 C C . THR A 1 163 ? -21.056 -2.032 -2.015 1.00 90.94 163 THR A C 1
ATOM 1311 O O . THR A 1 163 ? -20.907 -2.084 -3.235 1.00 90.94 163 THR A O 1
ATOM 1314 N N . SER A 1 164 ? -22.039 -1.321 -1.452 1.00 88.50 164 SER A N 1
ATOM 1315 C CA . SER A 1 164 ? -22.909 -0.407 -2.202 1.00 88.50 164 SER A CA 1
ATOM 1316 C C . SER A 1 164 ? -22.220 0.949 -2.397 1.00 88.50 164 SER A C 1
ATOM 1318 O O . SER A 1 164 ? -21.633 1.467 -1.452 1.00 88.50 164 SER A O 1
ATOM 1320 N N . ASP A 1 165 ? -22.344 1.538 -3.590 1.00 86.25 165 ASP A N 1
ATOM 1321 C CA . ASP A 1 165 ? -21.859 2.884 -3.949 1.00 86.25 165 ASP A CA 1
ATOM 1322 C C . ASP A 1 165 ? -20.330 3.090 -3.937 1.00 86.25 165 ASP A C 1
ATOM 1324 O O . ASP A 1 165 ? -19.769 3.858 -3.155 1.00 86.25 165 ASP A O 1
ATOM 1328 N N . VAL A 1 166 ? -19.637 2.465 -4.897 1.00 89.00 166 VAL A N 1
ATOM 1329 C CA . VAL A 1 166 ? -18.188 2.649 -5.102 1.00 89.00 166 VAL A CA 1
ATOM 1330 C C . VAL A 1 166 ? -17.895 3.774 -6.099 1.00 89.00 166 VAL A C 1
ATOM 1332 O O . VAL A 1 166 ? -18.151 3.653 -7.304 1.00 89.00 166 VAL A O 1
ATOM 1335 N N . HIS A 1 167 ? -17.273 4.852 -5.615 1.00 87.94 167 HIS A N 1
ATOM 1336 C CA . HIS A 1 167 ? -16.799 5.963 -6.440 1.00 87.94 167 HIS A CA 1
ATOM 1337 C C . HIS A 1 167 ? -15.266 6.028 -6.478 1.00 87.94 167 HIS A C 1
ATOM 1339 O O . HIS A 1 167 ? -14.604 5.938 -5.448 1.00 87.94 167 HIS A O 1
ATOM 1345 N N . VAL A 1 168 ? -14.702 6.213 -7.675 1.00 85.81 168 VAL A N 1
ATOM 1346 C CA . VAL A 1 168 ? -13.253 6.366 -7.873 1.00 85.81 168 VAL A CA 1
ATOM 1347 C C . VAL A 1 168 ? -12.938 7.851 -7.967 1.00 85.81 168 VAL A C 1
ATOM 1349 O O . VAL A 1 168 ? -13.401 8.517 -8.890 1.00 85.81 168 VAL A O 1
ATOM 1352 N N . GLN A 1 169 ? -12.140 8.353 -7.026 1.00 81.81 169 GLN A N 1
ATOM 1353 C CA . GLN A 1 169 ? -11.616 9.716 -7.055 1.00 81.81 169 GLN A CA 1
ATOM 1354 C C . GLN A 1 169 ? -10.146 9.675 -7.466 1.00 81.81 169 GLN A C 1
ATOM 1356 O O . GLN A 1 169 ? -9.353 8.952 -6.868 1.00 81.81 169 GLN A O 1
ATOM 1361 N N . SER A 1 170 ? -9.786 10.444 -8.493 1.00 74.56 170 SER A N 1
ATOM 1362 C CA . SER A 1 170 ? -8.391 10.647 -8.881 1.00 74.56 170 SER A CA 1
ATOM 1363 C C . SER A 1 170 ? -7.918 11.988 -8.339 1.00 74.56 170 SER A C 1
ATOM 1365 O O . SER A 1 170 ? -8.385 13.024 -8.817 1.00 74.56 170 SER A O 1
ATOM 1367 N N . ASP A 1 171 ? -6.997 11.968 -7.382 1.00 69.44 171 ASP A N 1
ATOM 1368 C CA . ASP A 1 171 ? -6.304 13.177 -6.945 1.00 69.44 171 ASP A CA 1
ATOM 1369 C C . ASP A 1 171 ? -5.048 13.377 -7.801 1.00 69.44 171 ASP A C 1
ATOM 1371 O O . ASP A 1 171 ? -4.307 12.426 -8.073 1.00 69.44 171 ASP A O 1
ATOM 1375 N N . ALA A 1 172 ? -4.841 14.592 -8.298 1.00 64.50 172 ALA A N 1
ATOM 1376 C CA . ALA A 1 172 ? -3.721 14.898 -9.174 1.00 64.50 172 ALA A CA 1
ATOM 1377 C C . ALA A 1 172 ? -2.567 15.455 -8.336 1.00 64.50 172 ALA A C 1
ATOM 1379 O O . ALA A 1 172 ? -2.703 16.489 -7.689 1.00 64.50 172 ALA A O 1
ATOM 1380 N N . LEU A 1 173 ? -1.394 14.818 -8.395 1.00 62.03 173 LEU A N 1
ATOM 1381 C CA . LEU A 1 173 ? -0.149 15.347 -7.810 1.00 62.03 173 LEU A CA 1
ATOM 1382 C C . LEU A 1 173 ? 0.438 16.491 -8.669 1.00 62.03 173 LEU A C 1
ATOM 1384 O O . LEU A 1 173 ? 1.652 16.576 -8.874 1.00 62.03 173 LEU A O 1
ATOM 1388 N N . GLU A 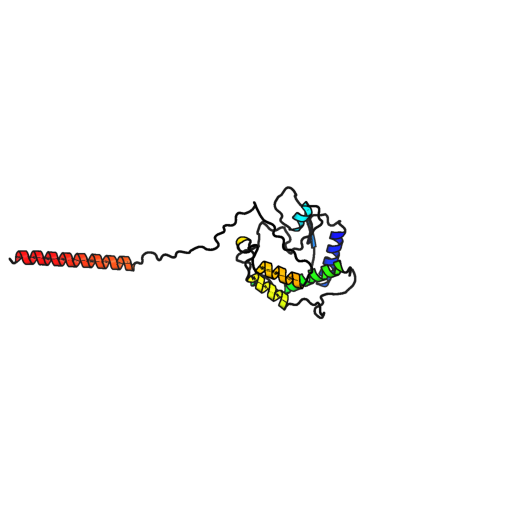1 174 ? -0.428 17.338 -9.231 1.00 53.97 174 GLU A N 1
ATOM 1389 C CA . GLU A 1 174 ? -0.057 18.435 -10.121 1.00 53.97 174 GLU A CA 1
ATOM 1390 C C . GLU A 1 174 ? 0.855 19.436 -9.397 1.00 53.97 174 GLU A C 1
ATOM 1392 O O . GLU A 1 174 ? 0.606 19.843 -8.263 1.00 53.97 174 GLU A O 1
ATOM 1397 N N . GLY A 1 175 ? 1.950 19.822 -10.058 1.00 61.34 175 GLY A N 1
ATOM 1398 C CA . GLY A 1 175 ? 2.872 20.851 -9.572 1.00 61.34 175 GLY A CA 1
ATOM 1399 C C . GLY A 1 175 ? 4.005 20.378 -8.655 1.00 61.34 175 GLY A C 1
ATOM 1400 O O . GLY A 1 175 ? 4.893 21.179 -8.376 1.00 61.34 175 GLY A O 1
ATOM 1401 N N . MET A 1 176 ? 4.042 19.108 -8.224 1.00 62.31 176 MET A N 1
ATOM 1402 C CA . MET A 1 176 ? 5.185 18.574 -7.455 1.00 62.31 176 MET A CA 1
ATOM 1403 C C . MET A 1 176 ? 6.182 17.770 -8.301 1.00 62.31 176 MET A C 1
ATOM 1405 O O . MET A 1 176 ? 7.376 17.803 -8.013 1.00 62.31 176 MET A O 1
ATOM 1409 N N . PHE A 1 177 ? 5.723 17.078 -9.353 1.00 67.00 177 PHE A N 1
ATOM 1410 C CA . PHE A 1 177 ? 6.573 16.225 -10.193 1.00 67.00 177 PHE A CA 1
ATOM 1411 C C . PHE A 1 177 ? 6.228 16.365 -11.671 1.00 67.00 177 PHE A C 1
ATOM 1413 O O . PHE A 1 177 ? 5.062 16.429 -12.048 1.00 67.00 177 PHE A O 1
ATOM 1420 N N . THR A 1 178 ? 7.258 16.365 -12.513 1.00 70.88 178 THR A N 1
ATOM 1421 C CA . THR A 1 178 ? 7.122 16.114 -13.950 1.00 70.88 178 THR A CA 1
ATOM 1422 C C . THR A 1 178 ? 7.694 14.728 -14.203 1.00 70.88 178 THR A C 1
ATOM 1424 O O . THR A 1 178 ? 8.906 14.536 -14.128 1.00 70.88 178 THR A O 1
ATOM 1427 N N . PHE A 1 179 ? 6.826 13.740 -14.417 1.00 68.31 179 PHE A N 1
ATOM 1428 C CA . PHE A 1 179 ? 7.274 12.400 -14.782 1.00 68.31 179 PHE A CA 1
ATOM 1429 C C . PHE A 1 179 ? 7.701 12.395 -16.250 1.00 68.31 179 PHE A C 1
ATOM 1431 O O . PHE A 1 179 ? 7.001 12.931 -17.107 1.00 68.31 179 PHE A O 1
ATOM 1438 N N . TYR A 1 180 ? 8.854 11.796 -16.540 1.00 68.44 180 TYR A N 1
ATOM 1439 C CA . TYR A 1 180 ? 9.289 11.591 -17.917 1.00 68.44 180 TYR A CA 1
ATOM 1440 C C . TYR A 1 180 ? 8.446 10.477 -18.546 1.00 68.44 180 TYR A C 1
ATOM 1442 O O . TYR A 1 180 ? 8.421 9.354 -18.050 1.00 68.44 180 TYR A O 1
ATOM 1450 N N . ASP A 1 181 ? 7.754 10.802 -19.635 1.00 60.22 181 ASP A N 1
ATOM 1451 C CA . ASP A 1 181 ? 6.729 9.950 -20.260 1.00 60.22 181 ASP A CA 1
ATOM 1452 C C . ASP A 1 181 ? 7.317 8.782 -21.089 1.00 60.22 181 ASP A C 1
ATOM 1454 O O . ASP A 1 181 ? 6.622 7.872 -21.545 1.00 60.22 181 ASP A O 1
ATOM 1458 N N . THR A 1 182 ? 8.635 8.769 -21.309 1.00 57.19 182 THR A N 1
ATOM 1459 C CA . THR A 1 182 ? 9.290 7.787 -22.179 1.00 57.19 182 THR A CA 1
ATOM 1460 C C . THR A 1 182 ? 9.653 6.519 -21.410 1.00 57.19 182 THR A C 1
ATOM 1462 O O . THR A 1 182 ? 10.785 6.340 -20.968 1.00 57.19 182 THR A O 1
ATOM 1465 N N . THR A 1 183 ? 8.697 5.600 -21.291 1.00 62.09 183 THR A N 1
ATOM 1466 C CA . THR A 1 183 ? 8.924 4.225 -20.796 1.00 62.09 183 THR A CA 1
ATOM 1467 C C . THR A 1 183 ? 9.538 3.296 -21.850 1.00 62.09 183 THR A C 1
ATOM 1469 O O . THR A 1 183 ? 9.952 2.180 -21.540 1.00 62.09 183 THR A O 1
ATOM 1472 N N . LYS A 1 184 ? 9.611 3.745 -23.110 1.00 68.38 184 LYS A N 1
ATOM 1473 C CA . LYS A 1 184 ? 10.211 3.007 -24.224 1.00 68.38 184 LYS A CA 1
ATOM 1474 C C . LYS A 1 184 ? 11.480 3.713 -24.677 1.00 68.38 184 LYS A C 1
ATOM 1476 O O . LYS A 1 184 ? 11.418 4.820 -25.203 1.00 68.38 184 LYS A O 1
ATOM 1481 N N . ALA A 1 185 ? 12.615 3.047 -24.499 1.00 78.25 185 ALA A N 1
ATOM 1482 C CA . ALA A 1 185 ? 13.897 3.471 -25.041 1.00 78.25 185 ALA A CA 1
ATOM 1483 C C . ALA A 1 185 ? 14.351 2.462 -26.100 1.00 78.25 185 ALA A C 1
ATOM 1485 O O . ALA A 1 185 ? 14.350 1.254 -25.865 1.00 78.25 185 ALA A O 1
ATOM 1486 N N . THR A 1 186 ? 14.737 2.948 -27.277 1.00 86.38 186 THR A N 1
ATOM 1487 C CA . THR A 1 186 ? 15.372 2.117 -28.303 1.00 86.38 186 THR A CA 1
ATOM 1488 C C . THR A 1 186 ? 16.851 1.965 -27.960 1.00 86.38 186 THR A C 1
ATOM 1490 O O . THR A 1 186 ? 17.629 2.907 -28.124 1.00 86.38 186 THR A O 1
ATOM 1493 N N . LEU A 1 187 ? 17.244 0.793 -27.462 1.00 87.62 187 LEU A N 1
ATOM 1494 C CA . LEU A 1 187 ? 18.647 0.453 -27.237 1.00 87.62 187 LEU A CA 1
ATOM 1495 C C . LEU A 1 187 ? 19.283 0.054 -28.575 1.00 87.62 187 LEU A C 1
ATOM 1497 O O . LEU A 1 187 ? 19.135 -1.077 -29.034 1.00 87.62 187 LEU A O 1
ATOM 1501 N N . ASN A 1 188 ? 19.997 0.986 -29.198 1.00 89.06 188 ASN A N 1
ATOM 1502 C CA . ASN A 1 188 ? 20.774 0.687 -30.394 1.00 89.06 188 ASN A CA 1
ATOM 1503 C C . ASN A 1 188 ? 22.108 0.054 -29.981 1.00 89.06 188 ASN A C 1
ATOM 1505 O O . ASN A 1 188 ? 22.985 0.738 -29.452 1.00 89.06 188 ASN A O 1
ATOM 1509 N N . VAL A 1 189 ? 22.257 -1.250 -30.211 1.00 88.19 189 VAL A N 1
ATOM 1510 C CA . VAL A 1 189 ? 23.515 -1.969 -29.972 1.00 88.19 189 VAL A CA 1
ATOM 1511 C C . VAL A 1 189 ? 24.301 -2.005 -31.271 1.00 88.19 189 VAL A C 1
ATOM 1513 O O . VAL A 1 189 ? 23.933 -2.708 -32.210 1.00 88.19 189 VAL A O 1
ATOM 1516 N N . TYR A 1 190 ? 25.390 -1.247 -31.318 1.00 86.06 190 TYR A N 1
ATOM 1517 C CA . TYR A 1 190 ? 26.326 -1.279 -32.433 1.00 86.06 190 TYR A CA 1
ATOM 1518 C C . TYR A 1 190 ? 27.518 -2.157 -32.065 1.00 86.06 190 TYR A C 1
ATOM 1520 O O . TYR A 1 190 ? 28.149 -1.965 -31.026 1.00 86.06 190 TYR A O 1
ATOM 1528 N N . GLN A 1 191 ? 27.845 -3.114 -32.929 1.00 80.81 191 GLN A N 1
ATOM 1529 C CA . GLN A 1 191 ? 29.105 -3.837 -32.834 1.00 80.81 191 GLN A CA 1
ATOM 1530 C C . GLN A 1 191 ? 30.217 -2.929 -33.372 1.00 80.81 191 GLN A C 1
ATOM 1532 O O . GLN A 1 191 ? 30.157 -2.484 -34.518 1.00 80.81 191 GLN A O 1
ATOM 1537 N N . VAL A 1 192 ? 31.213 -2.626 -32.537 1.00 77.00 192 VAL A N 1
ATOM 1538 C CA . VAL A 1 192 ? 32.389 -1.851 -32.963 1.00 77.00 192 VAL A CA 1
ATOM 1539 C C . VAL A 1 192 ? 33.163 -2.651 -34.014 1.00 77.00 192 VAL A C 1
ATOM 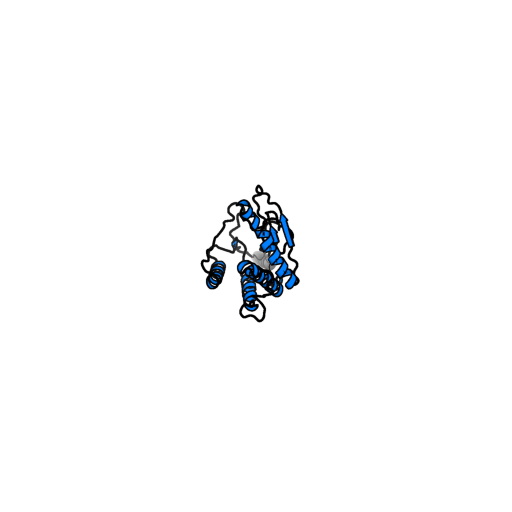1541 O O . VAL A 1 192 ? 33.143 -3.884 -33.988 1.00 77.00 192 VAL A O 1
ATOM 1544 N N . ALA A 1 193 ? 33.804 -1.941 -34.950 1.00 72.38 193 ALA A N 1
ATOM 1545 C CA . ALA A 1 193 ? 34.551 -2.511 -36.068 1.00 72.38 193 ALA A CA 1
ATOM 1546 C C . ALA A 1 193 ? 35.390 -3.723 -35.632 1.00 72.38 193 ALA A C 1
ATOM 1548 O O . ALA A 1 193 ? 36.246 -3.637 -34.753 1.00 72.38 193 ALA A O 1
ATOM 1549 N N . SER A 1 194 ? 35.090 -4.874 -36.232 1.00 78.19 194 SER A N 1
ATOM 1550 C CA . SER A 1 194 ? 35.802 -6.121 -35.970 1.00 78.19 194 SER A CA 1
ATOM 1551 C C . SER A 1 194 ? 37.214 -6.045 -36.548 1.00 78.19 194 SER A C 1
ATOM 1553 O O . SER A 1 194 ? 37.389 -5.581 -37.672 1.00 78.19 194 SER A O 1
ATOM 1555 N N . VAL A 1 195 ? 38.201 -6.607 -35.844 1.00 82.44 195 VAL A N 1
ATOM 1556 C CA . VAL A 1 195 ? 39.590 -6.780 -36.327 1.00 82.44 195 VAL A CA 1
ATOM 1557 C C . VAL A 1 195 ? 39.636 -7.502 -37.685 1.00 82.44 195 VAL A C 1
ATOM 1559 O O . VAL A 1 195 ? 40.558 -7.318 -38.476 1.00 82.44 195 VAL A O 1
ATOM 1562 N N . THR A 1 196 ? 38.605 -8.291 -38.008 1.00 84.50 196 THR A N 1
ATOM 1563 C CA . THR A 1 196 ? 38.452 -8.926 -39.325 1.00 84.50 196 THR A CA 1
ATOM 1564 C C . THR A 1 196 ? 38.329 -7.921 -40.468 1.00 84.50 196 THR A C 1
ATOM 1566 O O . THR A 1 196 ? 38.776 -8.225 -41.569 1.00 84.50 196 THR A O 1
ATOM 1569 N N . PHE A 1 197 ? 37.733 -6.747 -40.236 1.00 85.12 197 PHE A N 1
ATOM 1570 C CA . PHE A 1 197 ? 37.634 -5.691 -41.243 1.00 85.12 197 PHE A CA 1
ATOM 1571 C C . PHE A 1 197 ? 39.019 -5.137 -41.578 1.00 85.12 197 PHE A C 1
ATOM 1573 O O . PHE A 1 197 ? 39.374 -5.081 -42.751 1.00 85.12 197 PHE A O 1
ATOM 1580 N N . ASP A 1 198 ? 39.828 -4.839 -40.560 1.00 87.06 198 ASP A N 1
ATOM 1581 C CA . ASP A 1 198 ? 41.192 -4.336 -40.745 1.00 87.06 198 ASP A CA 1
ATOM 1582 C C . ASP A 1 198 ? 42.089 -5.374 -41.433 1.00 87.06 198 ASP A C 1
ATOM 1584 O O . ASP A 1 198 ? 42.842 -5.039 -42.346 1.00 87.06 198 ASP A O 1
ATOM 1588 N N . LEU A 1 199 ? 41.968 -6.655 -41.062 1.00 90.38 199 LEU A N 1
ATOM 1589 C CA . LEU A 1 199 ? 42.695 -7.754 -41.709 1.00 90.38 199 LEU A CA 1
ATOM 1590 C C . LEU A 1 199 ? 42.282 -7.949 -43.173 1.00 90.38 199 LEU A C 1
ATOM 1592 O O . LEU A 1 199 ? 43.140 -8.163 -44.029 1.00 90.38 199 LEU A O 1
ATOM 1596 N N . LEU A 1 200 ? 40.984 -7.861 -43.478 1.00 91.94 200 LEU A N 1
ATOM 1597 C CA . LEU A 1 200 ? 40.482 -7.952 -44.851 1.00 91.94 200 LEU A CA 1
ATOM 1598 C C . LEU A 1 200 ? 40.958 -6.751 -45.671 1.00 91.94 200 LEU A C 1
ATOM 1600 O O . LEU A 1 200 ? 41.435 -6.923 -46.791 1.00 91.94 200 LEU A O 1
ATOM 1604 N N . PHE A 1 201 ? 40.896 -5.548 -45.102 1.00 92.19 201 PHE A N 1
ATOM 1605 C CA . PHE A 1 201 ? 41.373 -4.331 -45.747 1.00 92.19 201 PHE A CA 1
ATOM 1606 C C . PHE A 1 201 ? 42.879 -4.395 -46.038 1.00 92.19 201 PHE A C 1
ATOM 1608 O O . PHE A 1 201 ? 43.309 -4.086 -47.152 1.00 92.19 201 PHE A O 1
ATOM 1615 N N . LEU A 1 202 ? 43.672 -4.890 -45.082 1.00 94.38 202 LEU A N 1
ATOM 1616 C CA . LEU A 1 202 ? 45.104 -5.131 -45.251 1.00 94.38 202 LEU A CA 1
ATOM 1617 C C . LEU A 1 202 ? 45.388 -6.175 -46.340 1.00 94.38 202 LEU A C 1
ATOM 1619 O O . LEU A 1 202 ? 46.285 -5.971 -47.156 1.00 94.38 202 LEU A O 1
ATOM 1623 N N . LEU A 1 203 ? 44.610 -7.260 -46.400 1.00 95.44 203 LEU A N 1
ATOM 1624 C CA . LEU A 1 203 ? 44.736 -8.279 -47.444 1.00 95.44 203 LEU A CA 1
ATOM 1625 C C . LEU A 1 203 ? 44.432 -7.704 -48.832 1.00 95.44 203 LEU A C 1
ATOM 1627 O O . LEU A 1 203 ? 45.197 -7.932 -49.770 1.00 95.44 203 LEU A O 1
ATOM 1631 N N . VAL A 1 204 ? 43.346 -6.937 -48.969 1.00 96.31 204 VAL A N 1
ATOM 1632 C CA . VAL A 1 204 ? 42.954 -6.316 -50.243 1.00 96.31 204 VAL A CA 1
ATOM 1633 C C . VAL A 1 204 ? 44.033 -5.344 -50.717 1.00 96.31 204 VAL A C 1
ATOM 1635 O O . VAL A 1 204 ? 44.516 -5.481 -51.842 1.00 96.31 204 VAL A O 1
ATOM 1638 N N . LEU A 1 205 ? 44.485 -4.427 -49.856 1.00 95.38 205 LEU A N 1
ATOM 1639 C CA . LEU A 1 205 ? 45.564 -3.489 -50.184 1.00 95.38 205 LEU A C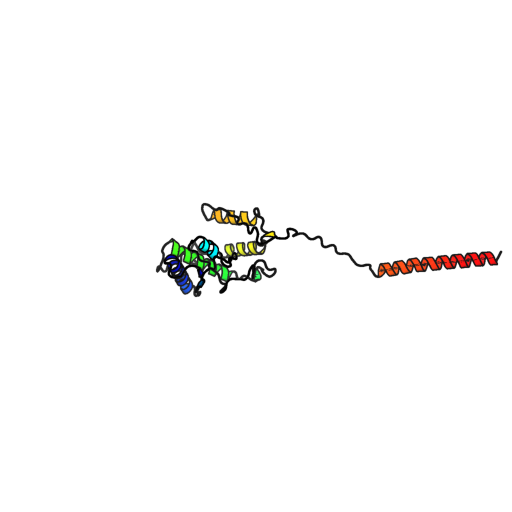A 1
ATOM 1640 C C . LEU A 1 205 ? 46.880 -4.200 -50.513 1.00 95.38 205 LEU A C 1
ATOM 1642 O O . LEU A 1 205 ? 47.545 -3.848 -51.489 1.00 95.38 205 LEU A O 1
ATOM 1646 N N . GLY A 1 206 ? 47.242 -5.222 -49.735 1.00 96.06 206 GLY A N 1
ATOM 1647 C CA . GLY A 1 206 ? 48.441 -6.021 -49.968 1.00 96.06 206 GLY A CA 1
ATOM 1648 C C . GLY A 1 206 ? 48.407 -6.718 -51.328 1.00 96.06 206 GLY A C 1
ATOM 1649 O O . GLY A 1 206 ? 49.354 -6.604 -52.105 1.00 96.06 206 GLY A O 1
ATOM 1650 N N . SER A 1 207 ? 47.294 -7.379 -51.659 1.00 96.19 207 SER A N 1
ATOM 1651 C CA . SER A 1 207 ? 47.123 -8.055 -52.950 1.00 96.19 207 SER A CA 1
ATOM 1652 C C . SER A 1 207 ? 47.181 -7.084 -54.135 1.00 96.19 207 SER A C 1
ATOM 1654 O O . SER A 1 207 ? 47.834 -7.379 -55.136 1.00 96.19 207 SER A O 1
ATOM 1656 N N . TYR A 1 208 ? 46.584 -5.896 -54.001 1.00 96.62 208 TYR A N 1
ATOM 1657 C CA . TYR A 1 208 ? 46.615 -4.855 -55.026 1.00 96.62 208 TYR A CA 1
ATOM 1658 C C . TYR A 1 208 ? 48.045 -4.396 -55.334 1.00 96.62 208 TYR A C 1
ATOM 1660 O O . TYR A 1 208 ? 48.444 -4.349 -56.499 1.00 96.62 208 TYR A O 1
ATOM 1668 N N . LEU A 1 209 ? 48.842 -4.110 -54.299 1.00 95.56 209 LEU A N 1
ATOM 1669 C CA . LEU A 1 209 ? 50.235 -3.687 -54.469 1.00 95.56 209 LEU A CA 1
ATOM 1670 C C . LEU A 1 209 ? 51.097 -4.782 -55.109 1.00 95.56 209 LEU A C 1
ATOM 1672 O O . LEU A 1 209 ? 51.936 -4.474 -55.955 1.00 95.56 209 LEU A O 1
ATOM 1676 N N . ILE A 1 210 ? 50.869 -6.052 -54.754 1.00 95.00 210 ILE A N 1
ATOM 1677 C CA . ILE A 1 210 ? 51.574 -7.192 -55.359 1.00 95.00 210 ILE A CA 1
ATOM 1678 C C . ILE A 1 210 ? 51.259 -7.285 -56.855 1.00 95.00 210 ILE A C 1
ATOM 1680 O O . ILE A 1 210 ? 52.179 -7.373 -57.666 1.00 95.00 210 ILE A O 1
ATOM 1684 N N . VAL A 1 211 ? 49.980 -7.219 -57.240 1.00 95.06 211 VAL A N 1
ATOM 1685 C CA . VAL A 1 211 ? 49.570 -7.272 -58.655 1.00 95.06 211 VAL A CA 1
ATOM 1686 C C . VAL A 1 211 ? 50.155 -6.098 -59.439 1.00 95.06 211 VAL A C 1
ATOM 1688 O O . VAL A 1 211 ? 50.695 -6.301 -60.527 1.00 95.06 211 VAL A O 1
ATOM 1691 N N . LEU A 1 212 ? 50.106 -4.886 -58.882 1.00 93.94 212 LEU A N 1
ATOM 1692 C CA . LEU A 1 212 ? 50.683 -3.691 -59.497 1.00 93.94 212 LEU A CA 1
ATOM 1693 C C . LEU A 1 212 ? 52.200 -3.834 -59.699 1.00 93.94 212 LEU A C 1
ATOM 1695 O O . LEU A 1 212 ? 52.715 -3.518 -60.772 1.00 93.94 212 LEU A O 1
ATOM 1699 N N . PHE A 1 213 ? 52.914 -4.351 -58.697 1.00 93.38 213 PHE A N 1
ATOM 1700 C CA . PHE A 1 213 ? 54.347 -4.610 -58.795 1.00 93.38 213 PHE A CA 1
ATOM 1701 C C . PHE A 1 213 ? 54.660 -5.660 -59.867 1.00 93.38 213 PHE A C 1
ATOM 1703 O O . PHE A 1 213 ? 55.514 -5.424 -60.720 1.00 93.38 213 PHE A O 1
ATOM 1710 N N . CYS A 1 214 ? 53.939 -6.787 -59.882 1.00 90.94 214 CYS A N 1
ATOM 1711 C CA . CYS A 1 214 ? 54.089 -7.811 -60.916 1.00 90.94 214 CYS A CA 1
ATOM 1712 C C . CYS A 1 214 ? 53.840 -7.242 -62.318 1.00 90.94 214 CYS A C 1
ATOM 1714 O O . CYS A 1 214 ? 54.630 -7.496 -63.225 1.00 90.94 214 CYS A O 1
ATOM 1716 N N . PHE A 1 215 ? 52.791 -6.436 -62.492 1.00 92.06 215 PHE A N 1
ATOM 1717 C CA . PHE A 1 215 ? 52.487 -5.782 -63.763 1.00 92.06 215 PHE A CA 1
ATOM 1718 C C . PHE A 1 215 ? 53.623 -4.856 -64.222 1.00 92.06 215 PHE A C 1
ATOM 1720 O O . PHE A 1 215 ? 54.028 -4.910 -65.382 1.00 92.06 215 PHE A O 1
ATOM 1727 N N . LEU A 1 216 ? 54.184 -4.053 -63.314 1.00 89.12 216 LEU A N 1
ATOM 1728 C CA . LEU A 1 216 ? 55.288 -3.135 -63.611 1.00 89.12 216 LEU A CA 1
ATOM 1729 C C . LEU A 1 216 ? 56.587 -3.891 -63.944 1.00 89.12 216 LEU A C 1
ATOM 1731 O O . LEU A 1 216 ? 57.299 -3.544 -64.886 1.00 89.12 216 LEU A O 1
ATOM 1735 N N . VAL A 1 217 ? 56.892 -4.971 -63.222 1.00 88.81 217 VAL A N 1
ATOM 1736 C CA . VAL A 1 217 ? 58.056 -5.820 -63.518 1.00 88.81 217 VAL A CA 1
ATOM 1737 C C . VAL A 1 217 ? 57.908 -6.513 -64.874 1.00 88.81 217 VAL A C 1
ATOM 1739 O O . VAL A 1 217 ? 58.868 -6.572 -65.639 1.00 88.81 217 VAL A O 1
ATOM 1742 N N . ILE A 1 218 ? 56.716 -7.009 -65.212 1.00 84.94 218 ILE A N 1
ATOM 1743 C CA . ILE A 1 218 ? 56.466 -7.619 -66.524 1.00 84.94 218 ILE A CA 1
ATOM 1744 C C . ILE A 1 218 ? 56.584 -6.567 -67.630 1.00 84.94 218 ILE A C 1
ATOM 1746 O O . ILE A 1 218 ? 57.271 -6.813 -68.617 1.00 84.94 218 ILE A O 1
ATOM 1750 N N . SER A 1 219 ? 55.983 -5.384 -67.469 1.00 78.75 219 SER A N 1
ATOM 1751 C CA . SER A 1 219 ? 56.043 -4.335 -68.494 1.00 78.75 219 SER A CA 1
ATOM 1752 C C . SER A 1 219 ? 57.472 -3.837 -68.735 1.00 78.75 219 SER A C 1
ATOM 1754 O O . SER A 1 219 ? 57.875 -3.677 -69.885 1.00 78.75 219 SER A O 1
ATOM 1756 N N . THR A 1 220 ? 58.274 -3.680 -67.679 1.00 78.06 220 THR A N 1
ATOM 1757 C CA . THR A 1 220 ? 59.688 -3.284 -67.794 1.00 78.06 220 THR A CA 1
ATOM 1758 C C . THR A 1 220 ? 60.558 -4.375 -68.418 1.00 78.06 220 THR A C 1
ATOM 1760 O O . THR A 1 220 ? 61.424 -4.054 -69.231 1.00 78.06 220 THR A O 1
ATOM 1763 N N . ARG A 1 221 ? 60.305 -5.659 -68.119 1.00 66.06 221 ARG A N 1
ATOM 1764 C CA . ARG A 1 221 ? 60.982 -6.808 -68.755 1.00 66.06 221 ARG A CA 1
ATOM 1765 C C . ARG A 1 221 ? 60.623 -6.959 -70.234 1.00 66.06 221 ARG A C 1
ATOM 1767 O O . ARG A 1 221 ? 61.501 -7.250 -71.036 1.00 66.06 221 ARG A O 1
ATOM 1774 N N . VAL A 1 222 ? 59.364 -6.730 -70.603 1.00 64.38 222 VAL A N 1
ATOM 1775 C CA . VAL A 1 222 ? 58.915 -6.727 -72.006 1.00 64.38 222 VAL A CA 1
ATOM 1776 C C . VAL A 1 222 ? 59.579 -5.589 -72.788 1.00 64.38 222 VAL A C 1
ATOM 1778 O O . VAL A 1 222 ? 59.979 -5.791 -73.928 1.00 64.38 222 VAL A O 1
ATOM 1781 N N . TRP A 1 223 ? 59.790 -4.430 -72.160 1.00 57.41 223 TRP A N 1
ATOM 1782 C CA . TRP A 1 223 ? 60.489 -3.297 -72.777 1.00 57.41 223 TRP A CA 1
ATOM 1783 C C . TRP A 1 223 ? 62.010 -3.473 -72.910 1.00 57.41 223 TRP A C 1
ATOM 1785 O O . TRP A 1 223 ? 62.623 -2.764 -73.695 1.00 57.41 223 TRP A O 1
ATOM 1795 N N . THR A 1 224 ? 62.636 -4.387 -72.160 1.00 55.12 224 THR A N 1
ATOM 1796 C CA . THR A 1 224 ? 64.087 -4.661 -72.265 1.00 55.12 224 THR A CA 1
ATOM 1797 C C . THR A 1 224 ? 64.434 -5.781 -73.251 1.00 55.12 224 THR A C 1
ATOM 1799 O O . THR A 1 224 ? 65.612 -6.013 -73.505 1.00 55.12 224 THR A O 1
ATOM 1802 N N . ILE A 1 225 ? 63.432 -6.500 -73.768 1.00 53.25 225 ILE A N 1
ATOM 1803 C CA . ILE A 1 225 ? 63.598 -7.639 -74.692 1.00 53.25 225 ILE A CA 1
ATOM 1804 C C . ILE A 1 225 ? 63.171 -7.273 -76.133 1.00 53.25 225 ILE A C 1
ATOM 1806 O O . ILE A 1 225 ? 63.414 -8.051 -77.054 1.00 53.25 225 ILE A O 1
ATOM 1810 N N . SER A 1 226 ? 62.586 -6.086 -76.343 1.00 45.16 226 SER A N 1
ATOM 1811 C CA . SER A 1 226 ? 62.374 -5.487 -77.671 1.00 45.16 226 SER A CA 1
ATOM 1812 C C . SER A 1 226 ? 63.489 -4.514 -78.029 1.00 45.16 226 SER A C 1
ATOM 1814 O O . SER A 1 226 ? 63.641 -4.295 -79.252 1.00 45.16 226 SER A O 1
#

pLDDT: mean 85.01, std 9.35, range [45.16, 96.62]

Radius of gyration: 34.51 Å; chains: 1; bounding box: 87×48×104 Å

Secondary structure (DSSP, 8-state):
-EESS-TTSHHHHHHHHHHHHHHHHTT-----EE----TT----SSHHHHHHHTT---EE--S-SSPPPTTTTSS-TT--GGGS-HHHHHHHHHHHHHHHHHHHHT-TT----TT-TTSTT---HHHHHHHHHHHHHS--STTT--TT-HHHHHHHHHHHHHSS---------TTT-------------PPP--HHHHHHHHHHHHHHHHHHHHHHHHHHHHHHH-